Protein AF-X0YF90-F1 (afdb_monomer_lite)

pLDDT: mean 81.35, std 12.65, range [45.41, 96.81]

Organism: NCBI:txid412755

InterPro domains:
  IPR001162 UvrC, RNAse H endonuclease domain [PS50165] (198-243)
  IPR001943 UVR domain [PF02151] (145-179)
  IPR001943 UVR domain [PS50151] (145-180)
  IPR035901 GIY-YIG endonuclease superfamily [G3DSA:3.40.1440.10] (1-40)
  IPR036876 UVR domain superfamily [SSF46600] (132-184)
  IPR050066 UvrABC system protein C [PTHR30562] (1-192)
  IPR060385 UvrC/Cho excinuclease, middle domain [PF27096] (40-137)

Structure (mmCIF, N/CA/C/O backbone):
data_AF-X0YF90-F1
#
_entry.id   AF-X0YF90-F1
#
loop_
_atom_site.group_PDB
_atom_site.id
_atom_site.type_symbol
_atom_site.label_atom_id
_atom_site.label_alt_id
_atom_site.label_comp_id
_atom_site.label_asym_id
_atom_site.label_entity_id
_atom_site.label_seq_id
_atom_site.pdbx_PDB_ins_code
_atom_site.Cartn_x
_atom_site.Cartn_y
_atom_site.Cartn_z
_atom_site.occupancy
_atom_site.B_iso_or_equiv
_atom_site.auth_seq_id
_atom_site.auth_comp_id
_atom_site.auth_asym_id
_atom_site.auth_atom_id
_atom_site.pdbx_PDB_model_num
ATOM 1 N N . ILE A 1 1 ? 21.036 1.316 -45.434 1.00 58.81 1 ILE A N 1
ATOM 2 C CA . ILE A 1 1 ? 19.802 0.993 -44.678 1.00 58.81 1 ILE A CA 1
ATOM 3 C C . ILE A 1 1 ? 18.664 1.554 -45.503 1.00 58.81 1 ILE A C 1
ATOM 5 O O . ILE A 1 1 ? 18.624 2.765 -45.658 1.00 58.81 1 ILE A O 1
ATOM 9 N N . GLU A 1 2 ? 17.837 0.704 -46.105 1.00 76.06 2 GLU A N 1
ATOM 10 C CA . GLU A 1 2 ? 16.792 1.156 -47.042 1.00 76.06 2 GLU A CA 1
ATOM 11 C C . GLU A 1 2 ? 15.399 1.234 -46.401 1.00 76.06 2 GLU A C 1
ATOM 13 O O . GLU A 1 2 ? 14.537 1.915 -46.936 1.00 76.06 2 GLU A O 1
ATOM 18 N N . ASN A 1 3 ? 15.188 0.612 -45.231 1.00 80.31 3 ASN A N 1
ATOM 19 C CA . ASN A 1 3 ? 13.935 0.685 -44.472 1.00 80.31 3 ASN A CA 1
ATOM 20 C C . ASN A 1 3 ? 14.184 0.576 -42.958 1.00 80.31 3 ASN A C 1
ATOM 22 O O . ASN A 1 3 ? 15.057 -0.176 -42.521 1.00 80.31 3 ASN A O 1
ATOM 26 N N . VAL A 1 4 ? 13.408 1.327 -42.169 1.00 85.19 4 VAL A N 1
ATOM 27 C CA . VAL A 1 4 ? 13.408 1.307 -40.697 1.00 85.19 4 VAL A CA 1
ATOM 28 C C . VAL A 1 4 ? 11.975 1.092 -40.219 1.00 85.19 4 VAL A C 1
ATOM 30 O O . VAL A 1 4 ? 11.086 1.870 -40.555 1.00 85.19 4 VAL A O 1
ATOM 33 N N . GLU A 1 5 ? 11.759 0.053 -39.416 1.00 85.44 5 GLU A N 1
ATOM 34 C CA . GLU A 1 5 ? 10.477 -0.221 -38.763 1.00 85.44 5 GLU A CA 1
ATOM 35 C C . GLU A 1 5 ? 10.469 0.339 -37.335 1.00 85.44 5 GLU A C 1
ATOM 37 O O . GLU A 1 5 ? 11.482 0.310 -36.635 1.00 85.44 5 GLU A O 1
ATOM 42 N N . TYR A 1 6 ? 9.315 0.827 -36.880 1.00 87.56 6 TYR A N 1
ATOM 43 C CA . TYR A 1 6 ? 9.125 1.322 -35.518 1.00 87.56 6 TYR A CA 1
ATOM 44 C C . TYR A 1 6 ? 7.772 0.883 -34.957 1.00 87.56 6 TYR A C 1
ATOM 46 O O . TYR A 1 6 ? 6.817 0.644 -35.695 1.00 87.56 6 TYR A O 1
ATOM 54 N N . ILE A 1 7 ? 7.684 0.792 -33.628 1.00 89.94 7 ILE A N 1
ATOM 55 C CA . ILE A 1 7 ? 6.448 0.455 -32.917 1.00 89.94 7 ILE A CA 1
ATOM 56 C C . ILE A 1 7 ? 6.084 1.633 -32.007 1.00 89.94 7 ILE A C 1
ATOM 58 O O . ILE A 1 7 ? 6.873 1.963 -31.117 1.00 89.94 7 ILE A O 1
ATOM 62 N N . PRO A 1 8 ? 4.913 2.273 -32.188 1.00 89.19 8 PRO A N 1
ATOM 63 C CA . PRO A 1 8 ? 4.489 3.358 -31.315 1.00 89.19 8 PRO A CA 1
ATOM 64 C C . PRO A 1 8 ? 4.194 2.835 -29.903 1.00 89.19 8 PRO A C 1
ATOM 66 O O . PRO A 1 8 ? 3.593 1.774 -29.724 1.00 89.19 8 PRO A O 1
ATOM 69 N N . THR A 1 9 ? 4.598 3.601 -28.892 1.00 84.12 9 THR A N 1
ATOM 70 C CA . THR A 1 9 ? 4.322 3.326 -27.475 1.00 84.12 9 THR A CA 1
ATOM 71 C C . THR A 1 9 ? 3.761 4.571 -26.797 1.00 84.12 9 THR A C 1
ATOM 73 O O . THR A 1 9 ? 3.944 5.687 -27.277 1.00 84.12 9 THR A O 1
ATOM 76 N N . SER A 1 10 ? 3.037 4.388 -25.693 1.00 76.50 10 SER A N 1
ATOM 77 C CA . SER A 1 10 ? 2.362 5.487 -24.987 1.00 76.50 10 SER A CA 1
ATOM 78 C C . SER A 1 10 ? 3.290 6.327 -24.103 1.00 76.50 10 SER A C 1
ATOM 80 O O . SER A 1 10 ? 2.882 7.375 -23.610 1.00 76.50 10 SER A O 1
ATOM 82 N N . SER A 1 11 ? 4.519 5.860 -23.858 1.00 77.31 11 SER A N 1
ATOM 83 C CA . SER A 1 11 ? 5.521 6.534 -23.025 1.00 77.31 11 SER A CA 1
ATOM 84 C C . SER A 1 11 ? 6.915 5.945 -23.247 1.00 77.31 11 SER A C 1
ATOM 86 O O . SER A 1 11 ? 7.049 4.790 -23.653 1.00 77.31 11 SER A O 1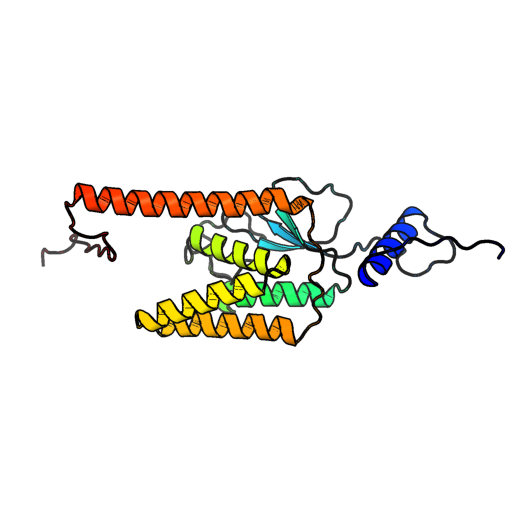
ATOM 88 N N . GLU A 1 12 ? 7.954 6.696 -22.880 1.00 77.56 12 GLU A N 1
ATOM 89 C CA . GLU A 1 12 ? 9.350 6.230 -22.881 1.00 77.56 12 GLU A CA 1
ATOM 90 C C . GLU A 1 12 ? 9.543 4.958 -22.036 1.00 77.56 12 GLU A C 1
ATOM 92 O O . GLU A 1 12 ? 10.228 4.018 -22.432 1.00 77.56 12 GLU A O 1
ATOM 97 N N . ILE A 1 13 ? 8.859 4.872 -20.892 1.00 74.56 13 ILE A N 1
ATOM 98 C CA . ILE A 1 13 ? 8.881 3.685 -20.031 1.00 74.56 13 ILE A CA 1
ATOM 99 C C . ILE A 1 13 ? 8.319 2.463 -20.764 1.00 74.56 13 ILE A C 1
ATOM 101 O O . ILE A 1 13 ? 8.858 1.360 -20.651 1.00 74.56 13 ILE A O 1
ATOM 105 N N . GLU A 1 14 ? 7.226 2.634 -21.509 1.00 76.00 14 GLU A N 1
ATOM 106 C CA . GLU A 1 14 ? 6.663 1.547 -22.302 1.00 76.00 14 GLU A CA 1
ATOM 107 C C . GLU A 1 14 ? 7.597 1.134 -23.442 1.00 76.00 14 GLU A C 1
ATOM 109 O O . GLU A 1 14 ? 7.738 -0.070 -23.675 1.00 76.00 14 GLU A O 1
ATOM 114 N N . ALA A 1 15 ? 8.287 2.091 -24.071 1.00 84.19 15 ALA A N 1
ATOM 115 C CA . ALA A 1 15 ? 9.336 1.817 -25.050 1.00 84.19 15 ALA A CA 1
ATOM 116 C C . ALA A 1 15 ? 10.459 0.960 -24.446 1.00 84.19 15 ALA A C 1
ATOM 118 O O . ALA A 1 15 ? 10.747 -0.109 -24.980 1.00 84.19 15 ALA A O 1
ATOM 119 N N . LEU A 1 16 ? 11.001 1.338 -23.281 1.00 83.00 16 LEU A N 1
ATOM 120 C CA . LEU A 1 16 ? 12.039 0.574 -22.569 1.00 83.00 16 LEU A CA 1
ATOM 121 C C . LEU A 1 16 ? 11.579 -0.853 -22.227 1.00 83.00 16 LEU A C 1
ATOM 123 O O . LEU A 1 16 ? 12.314 -1.832 -22.389 1.00 83.00 16 LEU A O 1
ATOM 127 N N . ILE A 1 17 ? 10.333 -1.001 -21.764 1.00 81.25 17 ILE A N 1
ATOM 128 C CA . ILE A 1 17 ? 9.766 -2.317 -21.445 1.00 81.25 17 ILE A CA 1
ATOM 129 C C . ILE A 1 17 ? 9.626 -3.179 -22.703 1.00 81.25 17 ILE A C 1
ATOM 131 O O . ILE A 1 17 ? 9.922 -4.381 -22.660 1.00 81.25 17 ILE A O 1
ATOM 135 N N . LEU A 1 18 ? 9.131 -2.592 -23.794 1.00 83.62 18 LEU A N 1
ATOM 136 C CA . LEU A 1 18 ? 8.951 -3.272 -25.071 1.00 83.62 18 LEU A CA 1
ATOM 137 C C . LEU A 1 18 ? 10.300 -3.697 -25.653 1.00 83.62 18 LEU A C 1
ATOM 139 O O . LEU A 1 18 ? 10.456 -4.862 -26.019 1.00 83.62 18 LEU A O 1
ATOM 143 N N . GLU A 1 19 ? 11.278 -2.798 -25.649 1.00 85.31 19 GLU A N 1
ATOM 144 C CA . GLU A 1 19 ? 12.643 -3.041 -26.105 1.00 85.31 19 GLU A CA 1
ATOM 145 C C . GLU A 1 19 ? 13.280 -4.206 -25.339 1.00 85.31 19 GLU A C 1
ATOM 147 O O . GLU A 1 19 ? 13.699 -5.194 -25.943 1.00 85.31 19 GLU A O 1
ATOM 152 N N . SER A 1 20 ? 13.265 -4.170 -24.001 1.00 83.69 20 SER A N 1
ATOM 153 C CA . SER A 1 20 ? 13.800 -5.261 -23.173 1.00 83.69 20 SER A CA 1
ATOM 154 C C . SER A 1 20 ? 13.144 -6.608 -23.495 1.00 83.69 20 SER A C 1
ATOM 156 O O . SER A 1 20 ? 13.803 -7.650 -23.504 1.00 83.69 20 SER A O 1
ATOM 158 N N . LYS A 1 21 ? 11.836 -6.611 -23.788 1.00 82.69 21 LYS A N 1
ATOM 159 C CA . LYS A 1 21 ? 11.111 -7.821 -24.193 1.00 82.69 21 LYS A CA 1
ATOM 160 C C . LYS A 1 21 ? 11.557 -8.311 -25.574 1.00 82.69 21 LYS A C 1
ATOM 162 O O . LYS A 1 21 ? 11.725 -9.516 -25.746 1.00 82.69 21 LYS A O 1
ATOM 167 N N . MET A 1 22 ? 11.753 -7.410 -26.536 1.00 85.81 22 MET A N 1
ATOM 168 C CA . MET A 1 22 ? 12.229 -7.752 -27.878 1.00 85.81 22 MET A CA 1
ATOM 169 C C . MET A 1 22 ? 13.661 -8.287 -27.859 1.00 85.81 22 MET A C 1
ATOM 171 O O . MET A 1 22 ? 13.916 -9.327 -28.461 1.00 85.81 22 MET A O 1
ATOM 175 N N . ILE A 1 23 ? 14.564 -7.658 -27.098 1.00 84.69 23 ILE A N 1
ATOM 176 C CA . ILE A 1 23 ? 15.942 -8.134 -26.907 1.00 84.69 23 ILE A CA 1
ATOM 177 C C . ILE A 1 23 ? 15.944 -9.562 -26.358 1.00 84.69 23 ILE A C 1
ATOM 179 O O . ILE A 1 23 ? 16.678 -10.405 -26.860 1.00 84.69 23 ILE A O 1
ATOM 183 N N . LYS A 1 24 ? 15.096 -9.869 -25.371 1.00 80.69 24 LYS A N 1
ATOM 184 C CA . LYS A 1 24 ? 15.014 -11.218 -24.786 1.00 80.69 24 LYS A CA 1
ATOM 185 C C . LYS A 1 24 ? 14.449 -12.253 -25.751 1.00 80.69 24 LYS A C 1
ATOM 187 O O . LYS A 1 24 ? 14.967 -13.361 -25.825 1.00 80.69 24 LYS A O 1
ATOM 192 N N . ASN A 1 25 ? 13.405 -11.894 -26.493 1.00 82.94 25 ASN A N 1
ATOM 193 C CA . ASN A 1 25 ? 12.779 -12.802 -27.451 1.00 82.94 25 ASN A CA 1
ATOM 194 C C . ASN A 1 25 ? 13.687 -13.102 -28.652 1.00 82.94 25 ASN A C 1
ATOM 196 O O . ASN A 1 25 ? 13.713 -14.237 -29.114 1.00 82.94 25 ASN A O 1
ATOM 200 N N . ASN A 1 26 ? 14.420 -12.099 -29.141 1.00 85.38 26 ASN A N 1
ATOM 201 C CA . ASN A 1 26 ? 15.199 -12.202 -30.376 1.00 85.38 26 ASN A CA 1
ATOM 202 C C . ASN A 1 26 ? 16.692 -12.468 -30.131 1.00 85.38 26 ASN A C 1
ATOM 204 O O . ASN A 1 26 ? 17.397 -12.858 -31.053 1.00 85.38 26 ASN A O 1
ATOM 208 N N . SER A 1 27 ? 17.184 -12.235 -28.908 1.00 82.88 27 SER A N 1
ATOM 209 C CA . SER A 1 27 ? 18.582 -12.415 -28.490 1.00 82.88 27 SER A CA 1
ATOM 210 C C . SER A 1 27 ? 19.622 -11.927 -29.519 1.00 82.88 27 SER A C 1
ATOM 212 O O . SER A 1 27 ? 20.516 -12.683 -29.901 1.00 82.88 27 SER A O 1
ATOM 214 N N . PRO A 1 28 ? 19.535 -10.657 -29.970 1.00 84.69 28 PRO A N 1
ATOM 215 C CA . PRO A 1 28 ? 20.390 -10.134 -31.031 1.00 84.69 28 PRO A CA 1
ATOM 216 C C . PRO A 1 28 ? 21.878 -10.240 -30.674 1.00 84.69 28 PRO A C 1
ATOM 218 O O . PRO A 1 28 ? 22.295 -9.891 -29.564 1.00 84.69 28 PRO A O 1
ATOM 221 N N . TYR A 1 29 ? 22.688 -10.705 -31.630 1.00 83.38 29 TYR A N 1
ATOM 222 C CA . TYR A 1 29 ? 24.096 -11.066 -31.422 1.00 83.38 29 TYR A CA 1
ATOM 223 C C . TYR A 1 29 ? 24.907 -9.945 -30.748 1.00 83.38 29 TYR A C 1
ATOM 225 O O . TYR A 1 29 ? 25.541 -10.183 -29.721 1.00 83.38 29 TYR A O 1
ATOM 233 N N . TYR A 1 30 ? 24.775 -8.704 -31.223 1.00 85.62 30 TYR A N 1
ATOM 234 C CA . TYR A 1 30 ? 25.567 -7.559 -30.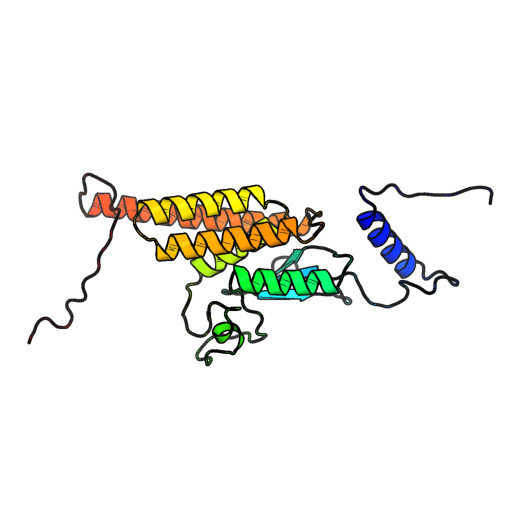751 1.00 85.62 30 TYR A CA 1
ATOM 235 C C . TYR A 1 30 ? 25.068 -6.883 -29.467 1.00 85.62 30 TYR A C 1
ATOM 237 O O . TYR A 1 30 ? 25.773 -6.052 -28.901 1.00 85.62 30 TYR A O 1
ATOM 245 N N . ASN A 1 31 ? 23.876 -7.216 -28.969 1.00 81.62 31 ASN A N 1
ATOM 246 C CA . ASN A 1 31 ? 23.326 -6.510 -27.813 1.00 81.62 31 ASN A CA 1
ATOM 247 C C . ASN A 1 31 ? 24.009 -6.980 -26.523 1.00 81.62 31 ASN A C 1
ATOM 249 O O . ASN A 1 31 ? 23.968 -8.161 -26.218 1.00 81.62 31 ASN A O 1
ATOM 253 N N . THR A 1 32 ? 24.648 -6.117 -25.743 1.00 77.19 32 THR A N 1
ATOM 254 C CA . THR A 1 32 ? 25.308 -6.538 -24.485 1.00 77.19 32 THR A CA 1
ATOM 255 C C . THR A 1 32 ? 24.430 -6.297 -23.258 1.00 77.19 32 THR A C 1
ATOM 257 O O . THR A 1 32 ? 24.515 -7.027 -22.272 1.00 77.19 32 THR A O 1
ATOM 260 N N . GLN A 1 33 ? 23.538 -5.309 -23.331 1.00 74.38 33 GLN A N 1
ATOM 261 C CA . GLN A 1 33 ? 22.592 -4.958 -22.272 1.00 74.38 33 GLN A CA 1
ATOM 262 C C . GLN A 1 33 ? 21.307 -5.791 -22.363 1.00 74.38 33 GLN A C 1
ATOM 264 O O . GLN A 1 33 ? 21.018 -6.390 -23.394 1.00 74.38 33 GLN A O 1
ATOM 269 N N . SER A 1 34 ? 20.521 -5.867 -21.285 1.00 66.00 34 SER A N 1
ATOM 270 C CA . SER A 1 34 ? 19.185 -6.505 -21.270 1.00 66.00 34 SER A CA 1
ATOM 271 C C . SER A 1 34 ? 19.105 -7.970 -21.753 1.00 66.00 34 SER A C 1
ATOM 273 O O . SER A 1 34 ? 18.004 -8.503 -21.885 1.00 66.00 34 SER A O 1
ATOM 275 N N . LYS A 1 35 ? 20.254 -8.630 -21.962 1.00 64.06 35 LYS A N 1
ATOM 276 C CA . LYS A 1 35 ? 20.393 -10.070 -22.225 1.00 64.06 35 LYS A CA 1
ATOM 277 C C . LYS A 1 35 ? 20.311 -10.920 -20.957 1.00 64.06 35 LYS A C 1
ATOM 279 O O . LYS A 1 35 ? 20.197 -12.135 -21.057 1.00 64.06 35 LYS A O 1
ATOM 284 N N . ASP A 1 36 ? 20.393 -10.307 -19.773 1.00 63.88 36 ASP A N 1
ATOM 285 C CA . ASP A 1 36 ? 20.239 -11.038 -18.518 1.00 63.88 36 ASP A CA 1
ATOM 286 C C . ASP A 1 36 ? 18.781 -11.480 -18.283 1.00 63.88 36 ASP A C 1
ATOM 288 O O . ASP A 1 36 ? 17.814 -10.872 -18.754 1.00 63.88 36 ASP A O 1
ATOM 292 N N . ASP A 1 37 ? 18.602 -12.537 -17.491 1.00 58.38 37 ASP A N 1
ATOM 293 C CA . ASP A 1 37 ? 17.274 -13.059 -17.144 1.00 58.38 37 ASP A CA 1
ATOM 294 C C . ASP A 1 37 ? 16.494 -12.143 -16.179 1.00 58.38 37 ASP A C 1
ATOM 296 O O . ASP A 1 37 ? 15.409 -12.497 -15.693 1.00 58.38 37 ASP A O 1
ATOM 300 N N . LYS A 1 38 ? 17.006 -10.947 -15.843 1.00 66.88 38 LYS A N 1
ATOM 301 C CA . LYS A 1 38 ? 16.339 -10.076 -14.873 1.00 66.88 38 LYS A CA 1
ATOM 302 C C . LYS A 1 38 ? 15.147 -9.415 -15.546 1.00 66.88 38 LYS A C 1
ATOM 304 O O . LYS A 1 38 ? 15.260 -8.519 -16.376 1.00 66.88 38 LYS A O 1
ATOM 309 N N . SER A 1 39 ? 13.953 -9.861 -15.182 1.00 73.88 39 SER A N 1
ATOM 310 C CA . SER A 1 39 ? 12.714 -9.172 -15.530 1.00 73.88 39 SER A CA 1
ATOM 311 C C . SER A 1 39 ? 12.526 -7.907 -14.694 1.00 73.88 39 SER A C 1
ATOM 313 O O . SER A 1 39 ? 12.959 -7.837 -13.535 1.00 73.88 39 SER A O 1
ATOM 315 N N . TYR A 1 40 ? 11.829 -6.926 -15.272 1.00 80.56 40 TYR A N 1
ATOM 316 C CA . TYR A 1 40 ? 11.385 -5.757 -14.525 1.00 80.56 40 TYR A CA 1
ATOM 317 C C . TYR A 1 40 ? 10.571 -6.182 -13.294 1.00 80.56 40 TYR A C 1
ATOM 319 O O . TYR A 1 40 ? 9.724 -7.084 -13.391 1.00 80.56 40 TYR A O 1
ATOM 327 N N . PRO A 1 41 ? 10.838 -5.584 -12.123 1.00 85.25 41 PRO A N 1
ATOM 328 C CA . PRO A 1 41 ? 10.135 -5.912 -10.899 1.00 85.25 41 PRO A CA 1
ATOM 329 C C . PRO A 1 41 ? 8.679 -5.456 -10.897 1.00 85.25 41 PRO A C 1
ATOM 331 O O . PRO A 1 41 ? 8.267 -4.542 -11.602 1.00 85.25 41 PRO A O 1
ATOM 334 N N . TYR A 1 42 ? 7.914 -6.101 -10.032 1.00 86.38 42 TYR A N 1
ATOM 335 C CA . TYR A 1 42 ? 6.532 -5.812 -9.706 1.00 86.38 42 TYR A CA 1
ATOM 336 C C . TYR A 1 42 ? 6.396 -5.717 -8.189 1.00 86.38 42 TYR A C 1
ATOM 338 O O . TYR A 1 42 ? 7.128 -6.366 -7.432 1.00 86.38 42 TYR A O 1
ATOM 346 N N . ILE A 1 43 ? 5.387 -4.980 -7.747 1.00 89.38 43 ILE A N 1
ATOM 347 C CA . ILE A 1 43 ? 4.889 -5.043 -6.378 1.00 89.38 43 ILE A CA 1
ATOM 348 C C . ILE A 1 43 ? 3.764 -6.077 -6.356 1.00 89.38 43 ILE A C 1
ATOM 350 O O . ILE A 1 43 ? 2.758 -5.934 -7.049 1.00 89.38 43 ILE A O 1
ATOM 354 N N . LYS A 1 44 ? 3.941 -7.142 -5.573 1.00 89.94 44 LYS A N 1
ATOM 355 C CA . LYS A 1 44 ? 2.954 -8.211 -5.396 1.00 89.94 44 LYS A CA 1
ATOM 356 C C . LYS A 1 44 ? 2.212 -8.033 -4.075 1.00 89.94 44 LYS A C 1
ATOM 358 O O . LYS A 1 44 ? 2.860 -7.965 -3.031 1.00 89.94 44 LYS A O 1
ATOM 363 N N . ILE A 1 45 ? 0.880 -8.075 -4.110 1.00 90.94 45 ILE A N 1
ATOM 364 C CA . ILE A 1 45 ? 0.027 -8.129 -2.913 1.00 90.94 45 ILE A CA 1
ATOM 365 C C . ILE A 1 45 ? -0.657 -9.494 -2.814 1.00 90.94 45 ILE A C 1
ATOM 367 O O . ILE A 1 45 ? -1.361 -9.898 -3.734 1.00 90.94 45 ILE A O 1
ATOM 371 N N . THR A 1 46 ? -0.456 -10.236 -1.720 1.00 88.75 46 THR A N 1
ATOM 372 C CA . THR A 1 46 ? -1.000 -11.604 -1.561 1.00 88.75 46 THR A CA 1
ATOM 373 C C . THR A 1 46 ? -2.433 -11.598 -1.012 1.00 88.75 46 THR A C 1
ATOM 375 O O . THR A 1 46 ? -2.619 -11.496 0.197 1.00 88.75 46 THR A O 1
ATOM 378 N N . LEU A 1 47 ? -3.450 -11.745 -1.861 1.00 85.00 47 LEU A N 1
ATOM 379 C CA . LEU A 1 47 ? -4.861 -11.705 -1.441 1.00 85.00 47 LEU A CA 1
ATOM 380 C C . LEU A 1 47 ? -5.392 -13.031 -0.879 1.00 85.00 47 LEU A C 1
ATOM 382 O O . LEU A 1 47 ? -6.412 -13.046 -0.200 1.00 85.00 47 LEU A O 1
ATOM 386 N N . GLU A 1 48 ? -4.681 -14.132 -1.112 1.00 82.00 48 GLU A N 1
ATOM 387 C CA . GLU A 1 48 ? -5.024 -15.485 -0.642 1.00 82.00 48 GLU A CA 1
ATOM 388 C C . GLU A 1 48 ? -5.026 -15.666 0.891 1.00 82.00 48 GLU A C 1
ATOM 390 O O . GLU A 1 48 ? -5.318 -16.756 1.375 1.00 82.00 48 GLU A O 1
ATOM 395 N N . ARG A 1 49 ? -4.657 -14.636 1.664 1.00 82.25 49 ARG A N 1
ATOM 396 C CA . ARG A 1 49 ? -4.532 -14.691 3.129 1.00 82.25 49 ARG A CA 1
ATOM 397 C C . ARG A 1 49 ? -5.369 -13.608 3.793 1.00 82.25 49 ARG A C 1
ATOM 399 O O . ARG A 1 49 ? -5.623 -12.561 3.204 1.00 82.25 49 ARG A O 1
ATOM 406 N N . ASP A 1 50 ? -5.709 -13.830 5.059 1.00 85.06 50 ASP A N 1
ATOM 407 C CA . ASP A 1 50 ? -6.440 -12.855 5.881 1.00 85.06 50 ASP A CA 1
ATOM 408 C C . ASP A 1 50 ? -5.673 -11.559 6.102 1.00 85.06 50 ASP A C 1
ATOM 410 O O . ASP A 1 50 ? -6.266 -10.484 6.131 1.00 85.06 50 ASP A O 1
ATOM 414 N N . PHE A 1 51 ? -4.348 -11.670 6.179 1.00 90.75 51 PHE A N 1
ATOM 415 C CA . PHE A 1 51 ? -3.431 -10.549 6.318 1.00 90.75 51 PHE A CA 1
ATOM 416 C C . PHE A 1 51 ? -2.469 -10.535 5.123 1.00 90.75 51 PHE A C 1
ATOM 418 O O . PHE A 1 51 ? -1.414 -11.185 5.182 1.00 90.75 51 PHE A O 1
ATOM 425 N N . PRO A 1 52 ? -2.843 -9.857 4.019 1.00 91.50 52 PRO A N 1
ATOM 426 C CA . PRO A 1 52 ? -2.019 -9.748 2.824 1.00 91.50 52 PRO A CA 1
ATOM 427 C C . PRO A 1 52 ? -0.629 -9.163 3.072 1.00 91.50 52 PRO A C 1
ATOM 429 O O . PRO A 1 52 ? -0.402 -8.380 3.988 1.00 91.50 52 PRO A O 1
ATOM 432 N N . GLN A 1 53 ? 0.316 -9.534 2.218 1.00 91.44 53 GLN A N 1
ATOM 433 C CA . GLN A 1 53 ? 1.694 -9.059 2.253 1.00 91.44 53 GLN A CA 1
ATOM 434 C C . GLN A 1 53 ? 1.971 -8.186 1.045 1.00 91.44 53 GLN A C 1
ATOM 436 O O . GLN A 1 53 ? 1.459 -8.486 -0.031 1.00 91.44 53 GLN A O 1
ATOM 441 N N . ILE A 1 54 ? 2.853 -7.202 1.200 1.00 91.50 54 ILE A N 1
ATOM 442 C CA . ILE A 1 54 ? 3.444 -6.465 0.082 1.00 91.50 54 ILE A CA 1
ATOM 443 C C . ILE A 1 54 ? 4.867 -6.973 -0.162 1.00 91.50 54 ILE A C 1
ATOM 445 O O . ILE A 1 54 ? 5.704 -6.985 0.742 1.00 91.50 54 ILE A O 1
ATOM 449 N N . LEU A 1 55 ? 5.128 -7.460 -1.372 1.00 90.25 55 LEU A N 1
ATOM 450 C CA . LEU A 1 55 ? 6.364 -8.156 -1.713 1.00 90.25 55 LEU A CA 1
ATOM 451 C C . LEU A 1 55 ? 6.968 -7.597 -2.996 1.00 90.25 55 LEU A C 1
ATOM 453 O O . LEU A 1 55 ? 6.269 -7.361 -3.978 1.00 90.25 55 LEU A O 1
ATOM 457 N N . PHE A 1 56 ? 8.292 -7.480 -3.004 1.00 89.94 56 PHE A N 1
ATOM 458 C CA . PHE A 1 56 ? 9.050 -7.295 -4.233 1.00 89.94 56 PHE A CA 1
ATOM 459 C C . PHE A 1 56 ? 9.011 -8.601 -5.030 1.00 89.94 56 PHE A C 1
ATOM 461 O O . PHE A 1 56 ? 9.352 -9.663 -4.502 1.00 89.94 56 PHE A O 1
ATOM 468 N N . TYR A 1 57 ? 8.589 -8.540 -6.288 1.00 86.69 57 TYR A N 1
ATOM 469 C CA . TYR A 1 57 ? 8.435 -9.709 -7.144 1.00 86.69 57 TYR A CA 1
ATOM 470 C C . TYR A 1 57 ? 9.134 -9.492 -8.482 1.00 86.69 57 TYR A C 1
ATOM 472 O O . TYR A 1 57 ? 8.901 -8.495 -9.149 1.00 86.69 57 TYR A O 1
ATOM 480 N N . ARG A 1 58 ? 9.952 -10.453 -8.915 1.00 81.81 58 ARG A N 1
ATOM 481 C CA . ARG A 1 58 ? 10.432 -10.538 -10.299 1.00 81.81 58 ARG A CA 1
ATOM 482 C C . ARG A 1 58 ? 9.814 -11.759 -10.949 1.00 81.81 58 ARG A C 1
ATOM 484 O O . ARG A 1 58 ? 9.708 -12.819 -10.330 1.00 81.81 58 ARG A O 1
ATOM 491 N N . LYS A 1 59 ? 9.370 -11.603 -12.190 1.00 68.94 59 LYS A N 1
ATOM 492 C CA . LYS A 1 59 ? 8.772 -12.692 -12.953 1.00 68.94 59 LYS A CA 1
ATOM 493 C C . LYS A 1 59 ? 9.892 -13.632 -13.400 1.00 68.94 59 LYS A C 1
ATOM 495 O O . LYS A 1 59 ? 10.682 -13.266 -14.260 1.00 68.94 59 LYS A O 1
ATOM 500 N N . ILE A 1 60 ? 9.949 -14.822 -12.812 1.00 51.88 60 ILE A N 1
ATOM 501 C CA . ILE A 1 60 ? 10.820 -15.921 -13.245 1.00 51.88 60 ILE A CA 1
ATOM 502 C C . ILE A 1 60 ? 9.879 -17.076 -13.595 1.00 51.88 60 ILE A C 1
ATOM 504 O O . ILE A 1 60 ? 9.262 -17.653 -12.700 1.00 51.88 60 ILE A O 1
ATOM 508 N N . ASN A 1 61 ? 9.668 -17.320 -14.891 1.00 45.41 61 ASN A N 1
ATOM 509 C CA . ASN A 1 61 ? 9.065 -18.534 -15.468 1.00 45.41 61 ASN A CA 1
ATOM 510 C C . ASN A 1 61 ? 7.807 -19.109 -14.782 1.00 45.41 61 ASN A C 1
ATOM 512 O O . ASN A 1 61 ? 7.604 -20.319 -14.736 1.00 45.41 61 ASN A O 1
ATOM 516 N N . ARG A 1 62 ? 6.919 -18.259 -14.251 1.00 50.34 62 ARG A N 1
ATOM 517 C CA . ARG A 1 62 ? 5.628 -18.681 -13.685 1.00 50.34 62 ARG A CA 1
ATOM 518 C C . ARG A 1 62 ? 4.503 -17.823 -14.246 1.00 50.34 62 ARG A C 1
ATOM 520 O O . ARG A 1 62 ? 4.558 -16.591 -14.173 1.00 50.34 62 ARG A O 1
ATOM 527 N N . LYS A 1 63 ? 3.465 -18.474 -14.789 1.00 52.66 63 LYS A N 1
ATOM 528 C CA . LYS A 1 63 ? 2.173 -17.821 -15.043 1.00 52.66 63 LYS A CA 1
ATOM 529 C C . LYS A 1 63 ? 1.702 -17.206 -13.722 1.00 52.66 63 LYS A C 1
ATOM 531 O O . LYS A 1 63 ? 1.802 -17.837 -12.666 1.00 52.66 63 LYS A O 1
ATOM 536 N N . ILE A 1 64 ? 1.243 -15.957 -13.776 1.00 54.81 64 ILE A N 1
ATOM 537 C CA . ILE A 1 64 ? 0.541 -15.337 -12.651 1.00 54.81 64 ILE A CA 1
ATOM 538 C C . ILE A 1 64 ? -0.624 -16.273 -12.333 1.00 54.81 64 ILE A C 1
ATOM 540 O O . ILE A 1 64 ? -1.451 -16.519 -13.205 1.00 54.81 64 ILE A O 1
ATOM 544 N N . LYS A 1 65 ? -0.642 -16.863 -11.132 1.00 54.34 65 LYS A N 1
ATOM 545 C CA . LYS A 1 65 ? -1.801 -17.640 -10.692 1.00 54.34 65 LYS A CA 1
ATOM 546 C C . LYS A 1 65 ? -2.927 -16.639 -10.477 1.00 54.34 65 LYS A C 1
ATOM 548 O O . LYS A 1 65 ? -2.883 -15.865 -9.519 1.00 54.34 65 LYS A O 1
ATOM 553 N N . GLU A 1 66 ? -3.860 -16.617 -11.417 1.00 54.44 66 GLU A N 1
ATOM 554 C CA . GLU A 1 66 ? -5.025 -15.742 -11.389 1.00 54.44 66 GLU A CA 1
ATOM 555 C C . GLU A 1 66 ? -5.791 -15.934 -10.070 1.00 54.44 66 GLU A C 1
ATOM 557 O O . GLU A 1 66 ? -5.806 -17.018 -9.480 1.00 54.44 66 GLU A O 1
ATOM 562 N N . GLY A 1 67 ? -6.334 -14.838 -9.538 1.00 64.00 67 GLY A N 1
ATOM 563 C CA . GLY A 1 67 ? -7.186 -14.847 -8.346 1.00 64.00 67 GLY A CA 1
ATOM 564 C C . GLY A 1 67 ? -6.488 -14.799 -6.978 1.00 64.00 67 GLY A C 1
ATOM 565 O O . GLY A 1 67 ? -7.150 -14.513 -5.985 1.00 64.00 67 GLY A O 1
ATOM 566 N N . LYS A 1 68 ? -5.173 -15.049 -6.876 1.00 77.12 68 LYS A N 1
ATOM 567 C CA . LYS A 1 68 ? -4.488 -15.183 -5.565 1.00 77.12 68 LYS A CA 1
ATOM 568 C C . LYS A 1 68 ? -3.677 -13.968 -5.114 1.00 77.12 68 LYS A C 1
ATOM 570 O O . LYS A 1 68 ? -3.382 -13.816 -3.925 1.00 77.12 68 LYS A O 1
ATOM 575 N N . ALA A 1 69 ? -3.275 -13.116 -6.050 1.00 85.56 69 ALA A N 1
ATOM 576 C CA . ALA A 1 69 ? -2.451 -11.952 -5.766 1.00 85.56 69 ALA A CA 1
ATOM 577 C C . ALA A 1 69 ? -2.647 -10.852 -6.811 1.00 85.56 69 ALA A C 1
ATOM 579 O O . ALA A 1 69 ? -2.894 -11.146 -7.978 1.00 85.56 69 ALA A O 1
ATOM 580 N N . LEU A 1 70 ? -2.472 -9.605 -6.379 1.00 86.44 70 LEU A N 1
ATOM 581 C CA . LEU A 1 70 ? -2.384 -8.440 -7.257 1.00 86.44 70 LEU A CA 1
ATOM 582 C C . LEU A 1 70 ? -0.929 -8.189 -7.629 1.00 86.44 70 LEU A C 1
ATOM 584 O O . LEU A 1 70 ? -0.029 -8.412 -6.813 1.00 86.44 70 LEU A O 1
ATOM 588 N N . TYR A 1 71 ? -0.713 -7.695 -8.843 1.00 86.06 71 TYR A N 1
ATOM 589 C CA . TYR A 1 71 ? 0.612 -7.360 -9.354 1.00 86.06 71 TYR A CA 1
ATOM 590 C C . TYR A 1 71 ? 0.593 -5.957 -9.960 1.00 86.06 71 TYR A C 1
ATOM 592 O O . TYR A 1 71 ? -0.088 -5.716 -10.957 1.00 86.06 71 TYR A O 1
ATOM 600 N N . PHE A 1 72 ? 1.357 -5.043 -9.372 1.00 84.81 72 PHE A N 1
ATOM 601 C CA . PHE A 1 72 ? 1.526 -3.665 -9.838 1.00 84.81 72 PHE A CA 1
ATOM 602 C C . PHE A 1 72 ? 2.901 -3.509 -10.487 1.00 84.81 72 PHE A C 1
ATOM 604 O O . PHE A 1 72 ? 3.870 -4.095 -9.999 1.00 84.81 72 PHE A O 1
ATOM 611 N N . GLY A 1 73 ? 2.976 -2.771 -11.593 1.00 79.50 73 GLY A N 1
ATOM 612 C CA . GLY A 1 73 ? 4.162 -2.664 -12.448 1.00 79.50 73 GLY A CA 1
ATOM 613 C C . GLY A 1 73 ? 3.914 -3.202 -13.866 1.00 79.50 73 GLY A C 1
ATOM 614 O O . GLY A 1 73 ? 2.756 -3.381 -14.261 1.00 79.50 73 GLY A O 1
ATOM 615 N N . PRO A 1 74 ? 4.970 -3.511 -14.639 1.00 81.06 74 PRO A N 1
ATOM 616 C CA . PRO A 1 74 ? 6.385 -3.550 -14.243 1.00 81.06 74 PRO A CA 1
ATOM 617 C C . PRO A 1 74 ? 6.977 -2.167 -13.937 1.00 81.06 74 PRO A C 1
ATOM 619 O O . PRO A 1 74 ? 6.559 -1.181 -14.528 1.00 81.06 74 PRO A O 1
ATOM 622 N N . PHE A 1 75 ? 7.962 -2.115 -13.041 1.00 80.94 75 PHE A N 1
ATOM 623 C CA . PHE A 1 75 ? 8.715 -0.905 -12.697 1.00 80.94 75 PHE A CA 1
ATOM 624 C C . PHE A 1 75 ? 10.113 -0.945 -13.313 1.00 80.94 75 PHE A C 1
ATOM 626 O O . PHE A 1 75 ? 10.772 -1.982 -13.253 1.00 80.94 75 PHE A O 1
ATOM 633 N N . VAL A 1 76 ? 10.578 0.174 -13.872 1.00 76.81 76 VAL A N 1
ATOM 634 C CA . VAL A 1 76 ? 11.899 0.263 -14.520 1.00 76.81 76 VAL A CA 1
ATOM 635 C C . VAL A 1 76 ? 13.046 0.261 -13.509 1.00 76.81 76 VAL A C 1
ATOM 637 O O . VAL A 1 76 ? 14.009 -0.487 -13.680 1.00 76.81 76 VAL A O 1
ATOM 640 N N . ASP A 1 77 ? 12.906 0.994 -12.400 1.00 80.75 77 ASP A N 1
ATOM 641 C CA . ASP A 1 77 ? 13.920 1.053 -11.348 1.00 80.75 77 ASP A CA 1
ATOM 642 C C . ASP A 1 77 ? 13.621 0.073 -10.201 1.00 80.75 77 ASP A C 1
ATOM 644 O O . ASP A 1 77 ? 12.649 0.173 -9.444 1.00 80.75 77 ASP A O 1
ATOM 648 N N . THR A 1 78 ? 14.530 -0.884 -10.038 1.00 83.94 78 THR A N 1
ATOM 649 C CA . THR A 1 78 ? 14.508 -1.862 -8.954 1.00 83.94 78 THR A CA 1
ATOM 650 C C . THR A 1 78 ? 14.707 -1.245 -7.569 1.00 83.94 78 THR A C 1
ATOM 652 O O . THR A 1 78 ? 14.074 -1.703 -6.612 1.00 83.94 78 THR A O 1
ATOM 655 N N . ASN A 1 79 ? 15.592 -0.262 -7.435 1.00 83.06 79 ASN A N 1
ATOM 656 C CA . ASN A 1 79 ? 15.911 0.355 -6.155 1.00 83.06 79 ASN A CA 1
ATOM 657 C C . ASN A 1 79 ? 14.759 1.245 -5.700 1.00 83.06 79 ASN A C 1
ATOM 659 O O . ASN A 1 79 ? 14.257 1.025 -4.593 1.00 83.06 79 ASN A O 1
ATOM 663 N N . ALA A 1 80 ? 14.243 2.118 -6.574 1.00 82.38 80 ALA A N 1
ATOM 664 C CA . ALA A 1 80 ? 13.018 2.868 -6.300 1.00 82.38 80 ALA A CA 1
ATOM 665 C C . ALA A 1 80 ? 11.861 1.938 -5.907 1.00 82.38 80 ALA A C 1
ATOM 667 O O . ALA A 1 80 ? 11.225 2.156 -4.879 1.00 82.38 80 ALA A O 1
ATOM 668 N N . THR A 1 81 ? 11.653 0.820 -6.617 1.00 86.25 81 THR A N 1
ATOM 669 C CA . THR A 1 81 ? 10.597 -0.149 -6.256 1.00 86.25 81 THR A CA 1
ATOM 670 C C . THR A 1 81 ? 10.740 -0.661 -4.817 1.00 86.25 81 THR A C 1
ATOM 672 O O . THR A 1 81 ? 9.754 -0.779 -4.086 1.00 86.25 81 THR A O 1
ATOM 675 N N . ARG A 1 82 ? 11.963 -0.983 -4.370 1.00 89.06 82 ARG A N 1
ATOM 676 C CA . ARG A 1 82 ? 12.199 -1.440 -2.989 1.00 89.06 82 ARG A CA 1
ATOM 677 C C . ARG A 1 82 ? 11.961 -0.337 -1.965 1.00 89.06 82 ARG A C 1
ATOM 679 O O . ARG A 1 82 ? 11.405 -0.624 -0.904 1.00 89.06 82 ARG A O 1
ATOM 686 N N . VAL A 1 83 ? 12.361 0.891 -2.286 1.00 87.44 83 VAL A N 1
ATOM 687 C CA . VAL A 1 83 ? 12.117 2.074 -1.454 1.00 87.44 83 VAL A CA 1
ATOM 688 C C . VAL A 1 83 ? 10.614 2.302 -1.297 1.00 87.44 83 VAL A C 1
ATOM 690 O O . VAL A 1 83 ? 10.134 2.352 -0.167 1.00 87.44 83 VAL A O 1
ATOM 693 N N . VAL A 1 84 ? 9.850 2.286 -2.392 1.00 87.69 84 VAL A N 1
ATOM 694 C CA . VAL A 1 84 ? 8.383 2.407 -2.376 1.00 87.69 84 VAL A CA 1
ATOM 695 C C . VAL A 1 84 ? 7.744 1.323 -1.510 1.00 87.69 84 VAL A C 1
ATOM 697 O O . VAL A 1 84 ? 6.921 1.627 -0.651 1.00 87.69 84 VAL A O 1
ATOM 700 N N . ILE A 1 85 ? 8.152 0.057 -1.647 1.00 91.31 85 ILE A N 1
ATOM 701 C CA . ILE A 1 85 ? 7.640 -1.024 -0.786 1.00 91.31 85 ILE A CA 1
ATOM 702 C C . ILE A 1 85 ? 7.920 -0.736 0.695 1.00 91.31 85 ILE A C 1
ATOM 704 O O . ILE A 1 85 ? 7.047 -0.955 1.537 1.00 91.31 85 ILE A O 1
ATOM 708 N N . LYS A 1 86 ? 9.127 -0.269 1.035 1.00 89.81 86 LYS A N 1
ATOM 709 C CA . LYS A 1 86 ? 9.492 0.065 2.418 1.00 89.81 86 LYS A CA 1
ATOM 710 C C . LYS A 1 86 ? 8.620 1.203 2.955 1.00 89.81 86 LYS A C 1
ATOM 712 O O . LYS A 1 86 ? 8.081 1.067 4.051 1.00 89.81 86 LYS A O 1
ATOM 717 N N . LEU A 1 87 ? 8.423 2.252 2.164 1.00 89.38 87 LEU A N 1
ATOM 718 C CA . LEU A 1 87 ? 7.602 3.410 2.511 1.00 89.38 87 LEU A CA 1
ATOM 719 C C . LEU A 1 87 ? 6.128 3.032 2.699 1.00 89.38 87 LEU A C 1
ATOM 721 O O . LEU A 1 87 ? 5.525 3.360 3.719 1.00 89.38 87 LEU A O 1
ATOM 725 N N . LEU A 1 88 ? 5.563 2.231 1.792 1.00 92.31 88 LEU A N 1
ATOM 726 C CA . LEU A 1 88 ? 4.203 1.705 1.935 1.00 92.31 88 LEU A CA 1
ATOM 727 C C . LEU A 1 88 ? 4.055 0.876 3.217 1.00 92.31 88 LEU A C 1
ATOM 729 O O . LEU A 1 88 ? 3.064 1.000 3.936 1.00 92.31 88 LEU A O 1
ATOM 733 N N . ARG A 1 89 ? 5.058 0.064 3.569 1.00 94.00 89 ARG A N 1
ATOM 734 C CA . ARG A 1 89 ? 5.054 -0.661 4.848 1.00 94.00 89 ARG A CA 1
ATOM 735 C C . ARG A 1 89 ? 5.135 0.285 6.045 1.00 94.00 89 ARG A C 1
ATOM 737 O O . ARG A 1 89 ? 4.434 0.051 7.021 1.00 94.00 89 ARG A O 1
ATOM 744 N N . GLN A 1 90 ? 5.917 1.358 5.975 1.00 91.06 90 GLN A N 1
ATOM 745 C CA . GLN A 1 90 ? 5.992 2.366 7.039 1.00 91.06 90 GLN A CA 1
ATOM 746 C C . GLN A 1 90 ? 4.664 3.105 7.239 1.00 91.06 90 GLN A C 1
ATOM 748 O O . GLN A 1 90 ? 4.254 3.301 8.382 1.00 91.06 90 GLN A O 1
ATOM 753 N N . ILE A 1 91 ? 3.971 3.473 6.163 1.00 91.56 91 ILE A N 1
ATOM 754 C CA . ILE A 1 91 ? 2.725 4.254 6.229 1.00 91.56 91 ILE A CA 1
ATOM 755 C C . ILE A 1 91 ? 1.540 3.382 6.641 1.00 91.56 91 ILE A C 1
ATOM 757 O O . ILE A 1 91 ? 0.771 3.733 7.535 1.00 91.56 91 ILE A O 1
ATOM 761 N N . PHE A 1 92 ? 1.390 2.222 6.002 1.00 93.44 92 PHE A N 1
ATOM 762 C CA . PHE A 1 92 ? 0.218 1.360 6.169 1.00 93.44 92 PHE A CA 1
ATOM 763 C C . PHE A 1 92 ? 0.441 0.242 7.201 1.00 93.44 92 PHE A C 1
ATOM 765 O O . PHE A 1 92 ? -0.489 -0.478 7.566 1.00 93.44 92 PHE A O 1
ATOM 772 N N . LYS A 1 93 ? 1.660 0.101 7.734 1.00 94.31 93 LYS A N 1
ATOM 773 C CA . LYS A 1 93 ? 2.045 -0.925 8.719 1.00 94.31 93 LYS A CA 1
ATOM 774 C C . LYS A 1 93 ? 1.690 -2.343 8.249 1.00 94.31 93 LYS A C 1
ATOM 776 O O . LYS A 1 93 ? 1.057 -3.120 8.975 1.00 94.31 93 LYS A O 1
ATOM 781 N N . ILE A 1 94 ? 2.079 -2.667 7.016 1.00 94.19 94 ILE A N 1
ATOM 782 C CA . ILE A 1 94 ? 1.826 -3.962 6.370 1.00 94.19 94 ILE A CA 1
ATOM 783 C C . ILE A 1 94 ? 3.006 -4.912 6.565 1.00 94.19 94 ILE A C 1
ATOM 785 O O . ILE A 1 94 ? 4.183 -4.547 6.532 1.00 94.19 94 ILE A O 1
ATOM 789 N N . ARG A 1 95 ? 2.680 -6.190 6.743 1.00 91.31 95 ARG A N 1
ATOM 790 C CA . ARG A 1 95 ? 3.651 -7.222 7.091 1.00 91.31 95 ARG A CA 1
ATOM 791 C C . ARG A 1 95 ? 4.576 -7.532 5.912 1.00 91.31 95 ARG A C 1
ATOM 793 O O . ARG A 1 95 ? 4.121 -7.694 4.780 1.00 91.31 95 ARG A O 1
ATOM 800 N N . GLY A 1 96 ? 5.864 -7.715 6.203 1.00 86.69 96 GLY A N 1
ATOM 801 C CA . GLY A 1 96 ? 6.851 -8.269 5.262 1.00 86.69 96 GLY A CA 1
ATOM 802 C C . GLY A 1 96 ? 7.266 -9.711 5.582 1.00 86.69 96 GLY A C 1
ATOM 803 O O . GLY A 1 96 ? 7.903 -10.376 4.767 1.00 86.69 96 GLY A O 1
ATOM 804 N N . CYS A 1 97 ? 6.904 -10.225 6.761 1.00 86.81 97 CYS A N 1
ATOM 805 C CA . CYS A 1 97 ? 7.391 -11.507 7.271 1.00 86.81 97 CYS A CA 1
ATOM 806 C C . CYS A 1 97 ? 6.860 -12.717 6.480 1.00 86.81 97 CYS A C 1
ATOM 808 O O . CYS A 1 97 ? 5.660 -12.852 6.264 1.00 86.81 97 CYS A O 1
ATOM 810 N N . ARG A 1 98 ? 7.730 -13.664 6.107 1.00 79.31 98 ARG A N 1
ATOM 811 C CA . ARG A 1 98 ? 7.386 -14.805 5.225 1.00 79.31 98 ARG A CA 1
ATOM 812 C C . ARG A 1 98 ? 6.454 -15.864 5.840 1.00 79.31 98 ARG A C 1
ATOM 814 O O . ARG A 1 98 ? 5.952 -16.712 5.105 1.00 79.31 98 ARG A O 1
ATOM 821 N N . LYS A 1 99 ? 6.218 -15.826 7.158 1.00 78.44 99 LYS A N 1
ATOM 822 C CA . LYS A 1 99 ? 5.428 -16.831 7.894 1.00 78.44 99 LYS A CA 1
ATOM 823 C C . LYS A 1 99 ? 4.023 -16.994 7.295 1.00 78.44 99 LYS A C 1
ATOM 825 O O . LYS A 1 99 ? 3.367 -16.002 6.986 1.00 78.44 99 LYS A O 1
ATOM 830 N N . LYS A 1 100 ? 3.556 -18.225 7.093 1.00 70.00 100 LYS A N 1
ATOM 831 C CA . LYS A 1 100 ? 2.191 -18.468 6.593 1.00 70.00 100 LYS A CA 1
ATOM 832 C C . LYS A 1 100 ? 1.189 -18.356 7.730 1.00 70.00 100 LYS A C 1
ATOM 834 O O . LYS A 1 100 ? 0.315 -17.495 7.666 1.00 70.00 100 LYS A O 1
ATOM 839 N N . ASP A 1 101 ? 1.437 -19.111 8.791 1.00 73.75 101 ASP A N 1
ATOM 840 C CA . ASP A 1 101 ? 0.630 -19.086 9.999 1.00 73.75 101 ASP A CA 1
ATOM 841 C C . ASP A 1 101 ? 1.085 -17.980 10.940 1.00 73.75 101 ASP A C 1
ATOM 843 O O . ASP A 1 101 ? 2.277 -17.770 11.177 1.00 73.75 101 ASP A O 1
ATOM 847 N N . LEU A 1 102 ? 0.099 -17.230 11.418 1.00 78.56 102 LEU A N 1
ATOM 848 C CA . LEU A 1 102 ? 0.287 -16.093 12.308 1.00 78.56 102 LEU A CA 1
ATOM 849 C C . LEU A 1 102 ? -0.031 -16.415 13.771 1.00 78.56 102 LEU A C 1
ATOM 851 O O . LEU A 1 102 ? 0.252 -15.589 14.632 1.00 78.56 102 LEU A O 1
ATOM 855 N N . LYS A 1 103 ? -0.591 -17.598 14.051 1.00 73.12 103 LYS A N 1
ATOM 856 C CA . LYS A 1 103 ? -0.973 -18.020 15.403 1.00 73.12 103 LYS A CA 1
ATOM 857 C C . LYS A 1 103 ? 0.259 -18.108 16.317 1.00 73.12 103 LYS A C 1
ATOM 859 O O . LYS A 1 103 ? 1.328 -18.529 15.875 1.00 73.12 103 LYS A O 1
ATOM 864 N N . ASN A 1 104 ? 0.094 -17.700 17.577 1.00 63.59 104 ASN A N 1
ATOM 865 C CA . ASN A 1 104 ? 1.060 -17.841 18.679 1.00 63.59 104 ASN A CA 1
ATOM 866 C C . ASN A 1 104 ? 2.493 -17.394 18.354 1.00 63.59 104 ASN A C 1
ATOM 868 O O . ASN A 1 104 ? 3.473 -17.986 18.804 1.00 63.59 104 ASN A O 1
ATOM 872 N N . THR A 1 105 ? 2.636 -16.348 17.542 1.00 69.38 105 THR A N 1
ATOM 873 C CA . THR A 1 105 ? 3.952 -15.873 17.127 1.00 69.38 105 THR A CA 1
ATOM 874 C C . THR A 1 105 ? 4.365 -14.661 17.953 1.00 69.38 105 THR A C 1
ATOM 876 O O . THR A 1 105 ? 3.647 -13.664 17.998 1.00 69.38 105 THR A O 1
ATOM 879 N N . LYS A 1 106 ? 5.562 -14.722 18.553 1.00 81.31 106 LYS A N 1
ATOM 880 C CA . LYS A 1 106 ? 6.182 -13.575 19.235 1.00 81.31 106 LYS A CA 1
ATOM 881 C C . LYS A 1 106 ? 6.236 -12.349 18.318 1.00 81.31 106 LYS A C 1
ATOM 883 O O . LYS A 1 106 ? 6.484 -12.469 17.113 1.00 81.31 106 LYS A O 1
ATOM 888 N N . ILE A 1 107 ? 6.042 -11.178 18.918 1.00 87.44 107 ILE A N 1
ATOM 889 C CA . ILE A 1 107 ? 6.167 -9.880 18.254 1.00 87.44 107 ILE A CA 1
ATOM 890 C C . ILE A 1 107 ? 7.559 -9.779 17.619 1.00 87.44 107 ILE A C 1
ATOM 892 O O . ILE A 1 107 ? 8.566 -10.100 18.248 1.00 87.44 107 ILE A O 1
ATOM 896 N N . CYS A 1 108 ? 7.609 -9.381 16.349 1.00 89.44 108 CYS A N 1
ATOM 897 C CA . CYS A 1 108 ? 8.849 -9.290 15.587 1.00 89.44 108 CYS A CA 1
ATOM 898 C C . CYS A 1 108 ? 9.368 -7.853 15.489 1.00 89.44 108 CYS A C 1
ATOM 900 O O . CYS A 1 108 ? 8.633 -6.891 15.726 1.00 89.44 108 CYS A O 1
ATOM 902 N N . LEU A 1 109 ? 10.615 -7.726 15.029 1.00 90.75 109 LEU A N 1
ATOM 903 C CA . LEU A 1 109 ? 11.272 -6.440 14.811 1.00 90.75 109 LEU A CA 1
ATOM 904 C C . LEU A 1 109 ? 10.435 -5.499 13.940 1.00 90.75 109 LEU A C 1
ATOM 906 O O . LEU A 1 109 ? 10.276 -4.346 14.307 1.00 90.75 109 LEU A O 1
ATOM 910 N N . ASP A 1 110 ? 9.828 -5.990 12.849 1.00 91.50 110 ASP A N 1
ATOM 911 C CA . ASP A 1 110 ? 8.976 -5.175 11.966 1.00 91.50 110 ASP A CA 1
ATOM 912 C C . ASP A 1 110 ? 7.880 -4.420 12.737 1.00 91.50 110 ASP A C 1
ATOM 914 O O . ASP A 1 110 ? 7.517 -3.319 12.344 1.00 91.50 110 ASP A O 1
ATOM 918 N N . TYR A 1 111 ? 7.316 -4.992 13.802 1.00 92.38 111 TYR A N 1
ATOM 919 C CA . TYR A 1 111 ? 6.362 -4.264 14.641 1.00 92.38 111 TYR A CA 1
ATOM 920 C C . TYR A 1 111 ? 7.067 -3.224 15.512 1.00 92.38 111 TYR A C 1
ATOM 922 O O . TYR A 1 111 ? 6.646 -2.072 15.538 1.00 92.38 111 TYR A O 1
ATOM 930 N N . GLN A 1 112 ? 8.162 -3.616 16.168 1.00 91.31 112 GLN A N 1
ATOM 931 C CA . GLN A 1 112 ? 8.923 -2.751 17.075 1.00 91.31 112 GLN A CA 1
ATOM 932 C C . GLN A 1 112 ? 9.446 -1.488 16.379 1.00 91.31 112 GLN A C 1
ATOM 934 O O . GLN A 1 112 ? 9.396 -0.410 16.954 1.00 91.31 112 GLN A O 1
ATOM 939 N N . ILE A 1 113 ? 9.876 -1.600 15.119 1.00 91.56 113 ILE A N 1
ATOM 940 C CA . ILE A 1 113 ? 10.324 -0.457 14.305 1.00 91.56 113 ILE A CA 1
ATOM 941 C C . ILE A 1 113 ? 9.187 0.200 13.503 1.00 91.56 113 ILE A C 1
ATOM 943 O O . ILE A 1 113 ? 9.431 1.002 12.603 1.00 91.56 113 ILE A O 1
ATOM 947 N N . GLY A 1 114 ? 7.929 -0.163 13.774 1.00 89.44 114 GLY A N 1
ATOM 948 C CA . GLY A 1 114 ? 6.761 0.473 13.174 1.00 89.44 114 GLY A CA 1
ATOM 949 C C . GLY A 1 114 ? 6.571 0.206 11.677 1.00 89.44 114 GLY A C 1
ATOM 950 O O . GLY A 1 114 ? 6.054 1.065 10.974 1.00 89.44 114 GLY A O 1
ATOM 951 N N . LEU A 1 115 ? 6.954 -0.957 11.154 1.00 91.50 115 LEU A N 1
ATOM 952 C CA . LEU A 1 115 ? 6.648 -1.408 9.785 1.00 91.50 115 LEU A CA 1
ATOM 953 C C . LEU A 1 115 ? 5.411 -2.303 9.696 1.00 91.50 115 LEU A C 1
ATOM 955 O O . LEU A 1 115 ? 4.890 -2.521 8.606 1.00 91.50 115 LEU A O 1
ATOM 959 N N . CYS A 1 116 ? 4.956 -2.876 10.808 1.00 93.56 116 CYS A N 1
ATOM 960 C CA . CYS A 1 116 ? 3.857 -3.835 10.829 1.00 93.56 116 CYS A CA 1
ATOM 961 C C . CYS A 1 116 ? 2.905 -3.542 11.985 1.00 93.56 116 CYS A C 1
ATOM 963 O O . CYS A 1 116 ? 3.330 -3.141 13.056 1.00 93.56 116 CYS A O 1
ATOM 965 N N . SER A 1 117 ? 1.620 -3.815 11.787 1.00 93.38 117 SER A N 1
ATOM 966 C CA . SER A 1 117 ? 0.551 -3.707 12.792 1.00 93.38 117 SER A CA 1
ATOM 967 C C . SER A 1 117 ? 0.371 -4.983 13.636 1.00 93.38 117 SER A C 1
ATOM 969 O O . SER A 1 117 ? -0.687 -5.202 14.205 1.00 93.38 117 SER A O 1
ATOM 971 N N . ALA A 1 118 ? 1.392 -5.851 13.678 1.00 92.31 118 ALA A N 1
ATOM 972 C CA . ALA A 1 118 ? 1.402 -7.141 14.385 1.00 92.31 118 ALA A CA 1
ATOM 973 C C . ALA A 1 118 ? 0.082 -7.953 14.334 1.00 92.31 118 ALA A C 1
ATOM 975 O O . ALA A 1 118 ? -0.442 -8.344 15.379 1.00 92.31 118 ALA A O 1
ATOM 976 N N . PRO A 1 119 ? -0.418 -8.330 13.138 1.00 91.00 119 PRO A N 1
ATOM 977 C CA . PRO A 1 119 ? -1.568 -9.235 13.042 1.00 91.00 119 PRO A CA 1
ATOM 978 C C . PRO A 1 119 ? -1.294 -10.615 13.665 1.00 91.00 119 PRO A C 1
ATOM 980 O O . PRO A 1 119 ? -2.214 -11.345 13.999 1.00 91.00 119 PRO A O 1
ATOM 983 N N . CYS A 1 120 ? -0.021 -10.975 13.851 1.00 89.12 120 CYS A N 1
ATOM 984 C CA . CYS A 1 120 ? 0.402 -12.197 14.533 1.00 89.12 120 CYS A CA 1
ATOM 985 C C . CYS A 1 120 ? 0.157 -12.211 16.046 1.00 89.12 120 CYS A C 1
ATOM 987 O O . CYS A 1 120 ? 0.161 -13.277 16.651 1.00 89.12 120 CYS A O 1
ATOM 989 N N . ALA A 1 121 ? -0.035 -11.037 16.643 1.00 88.94 121 ALA A N 1
ATOM 990 C CA . ALA A 1 121 ? -0.332 -10.861 18.058 1.00 88.94 121 ALA A CA 1
ATOM 991 C C . ALA A 1 121 ? -1.752 -10.302 18.267 1.00 88.94 121 ALA A C 1
ATOM 993 O O . ALA A 1 121 ? -2.025 -9.723 19.309 1.00 88.94 121 ALA A O 1
ATOM 994 N N . ASN A 1 122 ? -2.638 -10.423 17.265 1.00 88.38 122 ASN A N 1
ATOM 995 C CA . ASN A 1 122 ? -4.013 -9.901 17.285 1.00 88.38 122 ASN A CA 1
ATOM 996 C C . ASN A 1 122 ? -4.136 -8.391 17.588 1.00 88.38 122 ASN A C 1
ATOM 998 O O . ASN A 1 122 ? -5.197 -7.925 17.984 1.00 88.38 122 ASN A O 1
ATOM 1002 N N . MET A 1 123 ? -3.081 -7.606 17.337 1.00 89.69 123 MET A N 1
ATOM 1003 C CA . MET A 1 123 ? -3.061 -6.149 17.570 1.00 89.69 123 MET A CA 1
ATOM 1004 C C . MET A 1 123 ? -3.840 -5.348 16.513 1.00 89.69 123 MET A C 1
ATOM 1006 O O . MET A 1 123 ? -3.988 -4.132 16.616 1.00 89.69 123 MET A O 1
ATOM 1010 N N . ILE A 1 124 ? -4.309 -6.014 15.458 1.00 91.38 124 ILE A N 1
ATOM 1011 C CA . ILE A 1 124 ? -5.149 -5.434 14.415 1.00 91.38 124 ILE A CA 1
ATOM 1012 C C . ILE A 1 124 ? -6.133 -6.490 13.927 1.00 91.38 124 ILE A C 1
ATOM 1014 O O . ILE A 1 124 ? -5.768 -7.649 13.707 1.00 91.38 124 ILE A O 1
ATOM 1018 N N . ASN A 1 125 ? -7.385 -6.084 13.743 1.00 91.31 125 ASN A N 1
ATOM 1019 C CA . ASN A 1 125 ? -8.405 -6.955 13.184 1.00 91.31 125 ASN A CA 1
ATOM 1020 C C . ASN A 1 125 ? -8.236 -7.097 11.654 1.00 91.31 125 ASN A C 1
ATOM 1022 O O . ASN A 1 125 ? -7.487 -6.377 10.985 1.00 91.31 125 ASN A O 1
ATOM 1026 N N . ARG A 1 126 ? -8.955 -8.063 11.085 1.00 90.38 126 ARG A N 1
ATOM 1027 C CA . ARG A 1 126 ? -8.905 -8.379 9.652 1.00 90.38 126 ARG A CA 1
ATOM 1028 C C . ARG A 1 126 ? -9.451 -7.245 8.777 1.00 90.38 126 ARG A C 1
ATOM 1030 O O . ARG A 1 126 ? -8.920 -7.015 7.692 1.00 90.38 126 ARG A O 1
ATOM 1037 N N . THR A 1 127 ? -10.497 -6.557 9.227 1.00 89.62 127 THR A N 1
ATOM 1038 C CA . THR A 1 127 ? -11.218 -5.536 8.451 1.00 89.62 127 THR A CA 1
ATOM 1039 C C . THR A 1 127 ? -10.376 -4.270 8.288 1.00 89.62 127 THR A C 1
ATOM 1041 O O . THR A 1 127 ? -10.137 -3.830 7.163 1.00 89.62 127 THR A O 1
ATOM 1044 N N . ASP A 1 128 ? -9.799 -3.757 9.374 1.00 90.19 128 ASP A N 1
ATOM 1045 C CA . ASP A 1 128 ? -8.879 -2.619 9.367 1.00 90.19 128 ASP A CA 1
ATOM 1046 C C . ASP A 1 128 ? -7.618 -2.918 8.565 1.00 90.19 128 ASP A C 1
ATOM 1048 O O . ASP A 1 128 ? -7.153 -2.081 7.788 1.00 90.19 128 ASP A O 1
ATOM 1052 N N . TYR A 1 129 ? -7.067 -4.125 8.706 1.00 93.12 129 TYR A N 1
ATOM 1053 C CA . TYR A 1 129 ? -5.911 -4.524 7.915 1.00 93.12 129 TYR A CA 1
ATOM 1054 C C . TY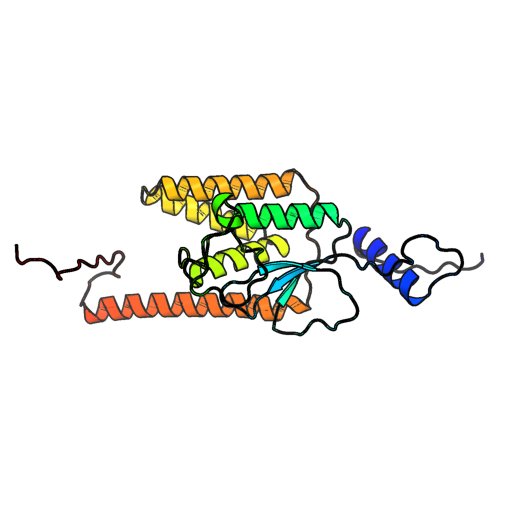R A 1 129 ? -6.229 -4.531 6.418 1.00 93.12 129 TYR A C 1
ATOM 1056 O O . TYR A 1 129 ? -5.450 -4.028 5.605 1.00 93.12 129 TYR A O 1
ATOM 1064 N N . ARG A 1 130 ? -7.394 -5.071 6.043 1.00 91.38 130 ARG A N 1
ATOM 1065 C CA . ARG A 1 130 ? -7.855 -5.065 4.655 1.00 91.38 130 ARG A CA 1
ATOM 1066 C C . ARG A 1 130 ? -8.099 -3.661 4.132 1.00 91.38 130 ARG A C 1
ATOM 1068 O O . ARG A 1 130 ? -7.681 -3.393 3.010 1.00 91.38 130 ARG A O 1
ATOM 1075 N N . ARG A 1 131 ? -8.674 -2.756 4.928 1.00 91.62 131 ARG A N 1
ATOM 1076 C CA . ARG A 1 131 ? -8.807 -1.339 4.554 1.00 91.62 131 ARG A CA 1
ATOM 1077 C C . ARG A 1 131 ? -7.456 -0.738 4.165 1.00 91.62 131 ARG A C 1
ATOM 1079 O O . ARG A 1 131 ? -7.339 -0.150 3.097 1.00 91.62 131 ARG A O 1
ATOM 1086 N N . ARG A 1 132 ? -6.399 -0.995 4.941 1.00 93.94 132 ARG A N 1
ATOM 1087 C CA . ARG A 1 132 ? -5.042 -0.522 4.607 1.00 93.94 132 ARG A CA 1
ATOM 1088 C C . ARG A 1 132 ? -4.489 -1.130 3.317 1.00 93.94 132 ARG A C 1
ATOM 1090 O O . ARG A 1 132 ? -3.798 -0.455 2.563 1.00 93.94 132 ARG A O 1
ATOM 1097 N N . ILE A 1 133 ? -4.802 -2.395 3.031 1.00 93.81 133 ILE A N 1
ATOM 1098 C CA . ILE A 1 133 ? -4.452 -3.019 1.745 1.00 93.81 133 ILE A CA 1
ATOM 1099 C C . ILE A 1 133 ? -5.187 -2.342 0.583 1.00 93.81 133 ILE A C 1
ATOM 1101 O O . ILE A 1 133 ? -4.575 -2.122 -0.461 1.00 93.81 133 ILE A O 1
ATOM 1105 N N . ARG A 1 134 ? -6.460 -1.974 0.758 1.00 90.75 134 ARG A N 1
ATOM 1106 C CA . ARG A 1 134 ? -7.231 -1.232 -0.252 1.00 90.75 134 ARG A CA 1
ATOM 1107 C C . ARG A 1 134 ? -6.626 0.134 -0.532 1.00 90.75 134 ARG A C 1
ATOM 1109 O O . ARG A 1 134 ? -6.428 0.483 -1.689 1.00 90.75 134 ARG A O 1
ATOM 1116 N N . GLU A 1 135 ? -6.252 0.862 0.512 1.00 93.06 135 GLU A N 1
ATOM 1117 C CA . GLU A 1 135 ? -5.580 2.157 0.381 1.00 93.06 135 GLU A CA 1
ATOM 1118 C C . GLU A 1 135 ? -4.253 2.046 -0.388 1.00 93.06 135 GLU A C 1
ATOM 1120 O O . GLU A 1 135 ? -3.984 2.859 -1.271 1.00 93.06 135 GLU A O 1
ATOM 1125 N N . ILE A 1 136 ? -3.456 0.999 -0.135 1.00 92.75 136 ILE A N 1
ATOM 1126 C CA . ILE A 1 136 ? -2.254 0.707 -0.935 1.00 92.75 136 ILE A CA 1
ATOM 1127 C C . ILE A 1 136 ? -2.612 0.442 -2.397 1.00 92.75 136 ILE A C 1
ATOM 1129 O O . ILE A 1 136 ? -1.900 0.899 -3.287 1.00 92.75 136 ILE A O 1
ATOM 1133 N N . CYS A 1 137 ? -3.686 -0.305 -2.660 1.00 91.06 137 CYS A N 1
ATOM 1134 C CA . CYS A 1 137 ? -4.119 -0.569 -4.029 1.00 91.06 137 CYS A CA 1
ATOM 1135 C C . CYS A 1 137 ? -4.494 0.736 -4.738 1.00 91.06 137 CYS A C 1
ATOM 1137 O O . CYS A 1 137 ? -3.979 0.983 -5.820 1.00 91.06 137 CYS A O 1
ATOM 1139 N N . LEU A 1 138 ? -5.284 1.608 -4.100 1.00 89.69 138 LEU A N 1
ATOM 1140 C CA . LEU A 1 138 ? -5.621 2.929 -4.643 1.00 89.69 138 LEU A CA 1
ATOM 1141 C C . LEU A 1 138 ? -4.369 3.763 -4.932 1.00 89.69 138 LEU A C 1
ATOM 1143 O O . LEU A 1 138 ? -4.287 4.401 -5.981 1.00 89.69 138 LEU A O 1
ATOM 1147 N N . PHE A 1 139 ? -3.387 3.735 -4.027 1.00 88.94 139 PHE A N 1
ATOM 1148 C CA . PHE A 1 139 ? -2.112 4.410 -4.238 1.00 88.94 139 PHE A CA 1
ATOM 1149 C C . PHE A 1 139 ? -1.403 3.875 -5.491 1.00 88.94 139 PHE A C 1
ATOM 1151 O O . PHE A 1 139 ? -1.082 4.646 -6.390 1.00 88.94 139 PHE A O 1
ATOM 1158 N N . LEU A 1 140 ? -1.215 2.554 -5.582 1.00 86.88 140 LEU A N 1
ATOM 1159 C CA . LEU A 1 140 ? -0.502 1.901 -6.685 1.00 86.88 140 LEU A CA 1
ATOM 1160 C C . LEU A 1 140 ? -1.255 1.930 -8.026 1.00 86.88 140 LEU A C 1
ATOM 1162 O O . LEU A 1 140 ? -0.633 1.743 -9.068 1.00 86.88 140 LEU A O 1
ATOM 1166 N N . GLU A 1 141 ? -2.570 2.146 -8.013 1.00 84.25 141 GLU A N 1
ATOM 1167 C CA . GLU A 1 141 ? -3.400 2.343 -9.208 1.00 84.25 141 GLU A CA 1
ATOM 1168 C C . GLU A 1 141 ? -3.340 3.767 -9.780 1.00 84.25 141 GLU A C 1
ATOM 1170 O O . GLU A 1 141 ? -3.968 4.031 -10.805 1.00 84.25 141 GLU A O 1
ATOM 1175 N N . GLY A 1 142 ? -2.659 4.704 -9.116 1.00 83.38 142 GLY A N 1
ATOM 1176 C CA . GLY A 1 142 ? -2.690 6.110 -9.522 1.00 83.38 142 GLY A CA 1
ATOM 1177 C C . GLY A 1 142 ? -3.963 6.848 -9.084 1.00 83.38 142 GLY A C 1
ATOM 1178 O O . GLY A 1 142 ? -4.277 7.919 -9.595 1.00 83.38 142 GLY A O 1
ATOM 1179 N N . LYS A 1 143 ? -4.729 6.298 -8.133 1.00 85.94 143 LYS A N 1
ATOM 1180 C CA . LYS A 1 143 ? -5.934 6.930 -7.564 1.00 85.94 143 LYS A CA 1
ATOM 1181 C C . LYS A 1 143 ? -5.596 7.703 -6.283 1.00 85.94 143 LYS A C 1
ATOM 1183 O O . LYS A 1 143 ? -6.376 7.706 -5.327 1.00 85.94 143 LYS A O 1
ATOM 1188 N N . GLN A 1 144 ? -4.440 8.371 -6.237 1.00 85.75 144 GLN A N 1
ATOM 1189 C CA . GLN A 1 144 ? -3.930 8.981 -5.002 1.00 85.75 144 GLN A CA 1
ATOM 1190 C C . GLN A 1 144 ? -4.800 10.151 -4.533 1.00 85.75 144 GLN A C 1
ATOM 1192 O O . GLN A 1 144 ? -5.025 10.288 -3.336 1.00 85.75 144 GLN A O 1
ATOM 1197 N N . LYS A 1 145 ? -5.394 10.921 -5.457 1.00 87.69 145 LYS A N 1
ATOM 1198 C CA . LYS 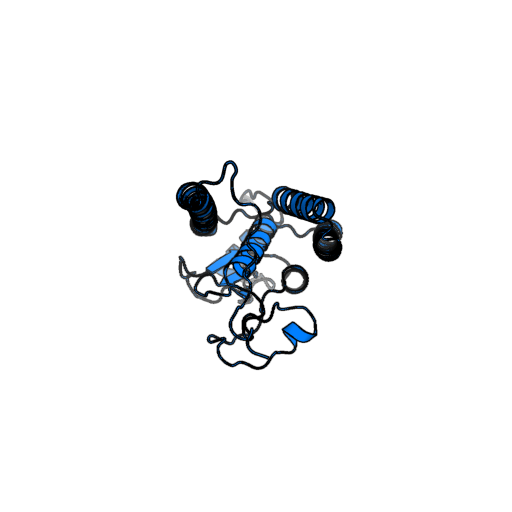A 1 145 ? -6.381 11.963 -5.112 1.00 87.69 145 LYS A CA 1
ATOM 1199 C C . LYS A 1 145 ? -7.577 11.388 -4.340 1.00 87.69 145 LYS A C 1
ATOM 1201 O O . LYS A 1 145 ? -7.976 11.940 -3.320 1.00 87.69 145 LYS A O 1
ATOM 1206 N N . ARG A 1 146 ? -8.123 10.243 -4.784 1.00 89.62 146 ARG A N 1
ATOM 1207 C CA . ARG A 1 146 ? -9.240 9.552 -4.104 1.00 89.62 146 ARG A CA 1
ATOM 1208 C C . ARG A 1 146 ? -8.825 9.077 -2.711 1.00 89.62 146 ARG A C 1
ATOM 1210 O O . ARG A 1 146 ? -9.586 9.255 -1.764 1.00 89.62 146 ARG A O 1
ATOM 1217 N N . LEU A 1 147 ? -7.624 8.511 -2.592 1.00 91.19 147 LEU A N 1
ATOM 1218 C CA . LEU A 1 147 ? -7.057 8.084 -1.312 1.00 91.19 147 LEU A CA 1
ATOM 1219 C C . LEU A 1 147 ? -6.900 9.259 -0.334 1.00 91.19 147 LEU A C 1
ATOM 1221 O O . LEU A 1 147 ? -7.400 9.187 0.787 1.00 91.19 147 LEU A O 1
ATOM 1225 N N . LEU A 1 148 ? -6.243 10.340 -0.763 1.00 93.06 148 LEU A N 1
ATOM 1226 C CA . LEU A 1 148 ? -6.005 11.522 0.066 1.00 93.06 148 LEU A CA 1
ATOM 1227 C C . LEU A 1 148 ? -7.322 12.146 0.527 1.00 93.06 148 LEU A C 1
ATOM 1229 O O . LEU A 1 148 ? -7.483 12.391 1.717 1.00 93.06 148 LEU A O 1
ATOM 1233 N N . ASN A 1 149 ? -8.303 12.310 -0.367 1.00 93.94 149 ASN A N 1
ATOM 1234 C CA . ASN A 1 149 ? -9.622 12.837 -0.004 1.00 93.94 149 ASN A CA 1
ATOM 1235 C C . ASN A 1 149 ? -10.301 12.008 1.099 1.00 93.94 149 ASN A C 1
ATOM 1237 O O . ASN A 1 149 ? -10.883 12.571 2.028 1.00 93.94 149 ASN A O 1
ATOM 1241 N N . GLY A 1 150 ? -10.200 10.676 1.025 1.00 92.31 150 GLY A N 1
ATOM 1242 C CA . GLY A 1 150 ? -10.712 9.781 2.062 1.00 92.31 150 GLY A CA 1
ATOM 1243 C C . GLY A 1 150 ? -10.028 9.991 3.415 1.00 92.31 150 GLY A C 1
ATOM 1244 O O . GLY A 1 150 ? -10.709 10.118 4.431 1.00 92.31 150 GLY A O 1
ATOM 1245 N N . LEU A 1 151 ? -8.696 10.100 3.421 1.00 94.06 151 LEU A N 1
ATOM 1246 C CA . LEU A 1 151 ? -7.913 10.338 4.638 1.00 94.06 151 LEU A CA 1
ATOM 1247 C C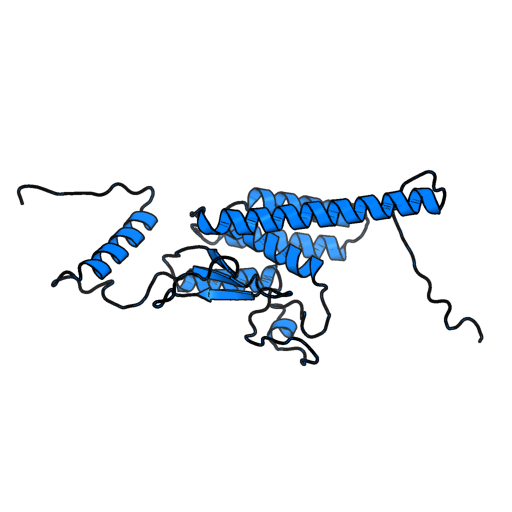 . LEU A 1 151 ? -8.173 11.726 5.233 1.00 94.06 151 LEU A C 1
ATOM 1249 O O . LEU A 1 151 ? -8.314 11.856 6.446 1.00 94.06 151 LEU A O 1
ATOM 1253 N N . TYR A 1 152 ? -8.290 12.761 4.399 1.00 96.25 152 TYR A N 1
ATOM 1254 C CA . TYR A 1 152 ? -8.640 14.109 4.845 1.00 96.25 152 TYR A CA 1
ATOM 1255 C C . TYR A 1 152 ? -10.006 14.138 5.531 1.00 96.25 152 TYR A C 1
ATOM 1257 O O . TYR A 1 152 ? -10.162 14.796 6.561 1.00 96.25 152 TYR A O 1
ATOM 1265 N N . ARG A 1 153 ? -10.988 13.402 4.996 1.00 96.00 153 ARG A N 1
ATOM 1266 C CA . ARG A 1 153 ? -12.298 13.253 5.633 1.00 96.00 153 ARG A CA 1
ATOM 1267 C C . ARG A 1 153 ? -12.189 12.523 6.972 1.00 96.00 153 ARG A C 1
ATOM 1269 O O . ARG A 1 153 ? -12.670 13.054 7.966 1.00 96.00 153 ARG A O 1
ATOM 1276 N N . GLU A 1 154 ? -11.493 11.384 7.022 1.00 93.69 154 GLU A N 1
ATOM 1277 C CA . GLU A 1 154 ? -11.290 10.630 8.271 1.00 93.69 154 GLU A CA 1
ATOM 1278 C C . GLU A 1 154 ? -10.606 11.485 9.354 1.00 93.69 154 GLU A C 1
ATOM 1280 O O . GLU A 1 154 ? -10.996 11.455 10.521 1.00 93.69 154 GLU A O 1
ATOM 1285 N N . MET A 1 155 ? -9.600 12.276 8.973 1.00 96.81 155 MET A N 1
ATOM 1286 C CA . MET A 1 155 ? -8.906 13.193 9.876 1.00 96.81 155 MET A CA 1
ATOM 1287 C C . MET A 1 155 ? -9.853 14.260 10.439 1.00 96.81 155 MET A C 1
ATOM 1289 O O . MET A 1 155 ? -9.845 14.506 11.646 1.00 96.81 155 MET A O 1
ATOM 1293 N N . LYS A 1 156 ? -10.670 14.888 9.578 1.00 95.69 156 LYS A N 1
ATOM 1294 C CA . LYS A 1 156 ? -11.643 15.916 9.980 1.00 95.69 156 LYS A CA 1
ATOM 1295 C C . LYS A 1 156 ? -12.714 15.346 10.907 1.00 95.69 156 LYS A C 1
ATOM 1297 O O . LYS A 1 156 ? -12.993 15.951 11.935 1.00 95.69 156 LYS A O 1
ATOM 1302 N N . GLU A 1 157 ? -13.256 14.172 10.590 1.00 96.38 157 GLU A N 1
ATOM 1303 C CA . GLU A 1 157 ? -14.226 13.471 11.441 1.00 96.38 157 GLU A CA 1
ATOM 1304 C C . GLU A 1 157 ? -13.630 13.128 12.811 1.00 96.38 157 GLU A C 1
ATOM 1306 O O . GLU A 1 157 ? -14.249 13.382 13.842 1.00 96.38 157 GLU A O 1
ATOM 1311 N N . ALA A 1 158 ? -12.397 12.609 12.850 1.00 94.56 158 ALA A N 1
ATOM 1312 C CA . ALA A 1 158 ? -11.710 12.334 14.109 1.00 94.56 158 ALA A CA 1
ATOM 1313 C C . ALA A 1 158 ? -11.512 13.610 14.943 1.00 94.56 158 ALA A C 1
ATOM 1315 O O . ALA A 1 158 ? -11.741 13.584 16.149 1.00 94.56 158 ALA A O 1
ATOM 1316 N N . SER A 1 159 ? -11.139 14.723 14.306 1.00 96.00 159 SER A N 1
ATOM 1317 C CA . SER A 1 159 ? -10.996 16.020 14.975 1.00 96.00 159 SER A CA 1
ATOM 1318 C C . SER A 1 159 ? -12.328 16.555 15.502 1.00 96.00 159 SER A C 1
ATOM 1320 O O . SER A 1 159 ? -12.360 17.095 16.603 1.00 96.00 159 SER A O 1
ATOM 1322 N N . HIS A 1 160 ? -13.415 16.411 14.738 1.00 95.31 160 HIS A N 1
ATOM 1323 C CA . HIS A 1 160 ? -14.752 16.841 15.152 1.00 95.31 160 HIS A CA 1
ATOM 1324 C C . HIS A 1 160 ? -15.238 16.056 16.376 1.00 95.31 160 HIS A C 1
ATOM 1326 O O . HIS A 1 160 ? -15.761 16.634 17.320 1.00 95.31 160 HIS A O 1
ATOM 1332 N N . ASN A 1 161 ? -14.950 14.755 16.406 1.00 96.12 161 ASN A N 1
ATOM 1333 C CA . ASN A 1 161 ? -15.257 13.867 17.528 1.00 96.12 161 ASN A CA 1
ATOM 1334 C C . ASN A 1 161 ? -14.259 13.983 18.698 1.00 96.12 161 ASN A C 1
ATOM 1336 O O . ASN A 1 161 ? -14.203 13.082 19.531 1.00 96.12 161 ASN A O 1
ATOM 1340 N N . LEU A 1 162 ? -13.431 15.037 18.738 1.00 95.44 162 LEU A N 1
ATOM 1341 C CA . LEU A 1 162 ? -12.413 15.295 19.769 1.00 95.44 162 LEU A CA 1
ATOM 1342 C C . LEU A 1 162 ? -11.361 14.176 19.932 1.00 95.44 162 LEU A C 1
ATOM 1344 O O . LEU A 1 162 ? -10.620 14.129 20.912 1.00 95.44 162 LEU A O 1
ATOM 1348 N N . ASN A 1 163 ? -11.225 13.296 18.936 1.00 95.44 163 ASN A N 1
ATOM 1349 C CA . ASN A 1 163 ? -10.242 12.213 18.902 1.00 95.44 163 ASN A CA 1
ATOM 1350 C C . ASN A 1 163 ? -8.913 12.703 18.307 1.00 95.44 163 ASN A C 1
ATOM 1352 O O . ASN A 1 163 ? -8.479 12.256 17.237 1.00 95.44 163 ASN A O 1
ATOM 1356 N N . PHE A 1 164 ? -8.254 13.635 18.998 1.00 94.06 164 PHE A N 1
ATOM 1357 C CA . PHE A 1 164 ? -7.060 14.324 18.496 1.00 94.06 164 PHE A CA 1
ATOM 1358 C C . PHE A 1 164 ? -5.882 13.390 18.204 1.00 94.06 164 PHE A C 1
ATOM 1360 O O . PHE A 1 164 ? -5.173 13.593 17.219 1.00 94.06 164 PHE A O 1
ATOM 1367 N N . GLU A 1 165 ? -5.699 12.323 18.988 1.00 94.62 165 GLU A N 1
ATOM 1368 C CA . GLU A 1 165 ? -4.633 11.343 18.742 1.00 94.62 165 GLU A CA 1
ATOM 1369 C C . GLU A 1 165 ? -4.840 10.612 17.405 1.00 94.62 165 GLU A C 1
ATOM 1371 O O . GLU A 1 165 ? -3.905 10.437 16.618 1.00 94.62 165 GLU A O 1
ATOM 1376 N N . LYS A 1 166 ? -6.087 10.223 17.105 1.00 92.81 166 LYS A N 1
ATOM 1377 C CA . LYS A 1 166 ? -6.432 9.606 15.821 1.00 92.81 166 LYS A CA 1
ATOM 1378 C C . LYS A 1 166 ? -6.249 10.607 14.681 1.00 92.81 166 LYS A C 1
ATOM 1380 O O . LYS A 1 166 ? -5.637 10.257 13.674 1.00 92.81 166 LYS A O 1
ATOM 1385 N N . ALA A 1 167 ? -6.729 11.840 14.847 1.00 94.75 167 ALA A N 1
ATOM 1386 C CA . ALA A 1 167 ? -6.578 12.888 13.842 1.00 94.75 167 ALA A CA 1
ATOM 1387 C C . ALA A 1 167 ? -5.095 13.158 13.523 1.00 94.75 167 ALA A C 1
ATOM 1389 O O . ALA A 1 167 ? -4.718 13.190 12.353 1.00 94.75 167 ALA A O 1
ATOM 1390 N N . ALA A 1 168 ? -4.235 13.249 14.542 1.00 95.81 168 ALA A N 1
ATOM 1391 C CA . ALA A 1 168 ? -2.793 13.413 14.372 1.00 95.81 168 ALA A CA 1
ATOM 1392 C C . ALA A 1 168 ? -2.165 12.238 13.602 1.00 95.81 168 ALA A C 1
ATOM 1394 O O . ALA A 1 168 ? -1.452 12.459 12.624 1.00 95.81 168 ALA A O 1
ATOM 1395 N N . LYS A 1 169 ? -2.505 10.989 13.955 1.00 92.44 169 LYS A N 1
ATOM 1396 C CA . LYS A 1 169 ? -2.025 9.797 13.229 1.00 92.44 169 LYS A CA 1
ATOM 1397 C C . LYS A 1 169 ? -2.432 9.811 11.753 1.00 92.44 169 LYS A C 1
ATOM 1399 O O . LYS A 1 169 ? -1.628 9.445 10.898 1.00 92.44 169 LYS A O 1
ATOM 1404 N N . VAL A 1 170 ? -3.666 10.211 11.433 1.00 94.19 170 VAL A N 1
ATOM 1405 C CA . VAL A 1 170 ? -4.136 10.295 10.038 1.00 94.19 170 VAL A CA 1
ATOM 1406 C C . VAL A 1 170 ? -3.435 11.436 9.296 1.00 94.19 170 VAL A C 1
ATOM 1408 O O . VAL A 1 170 ? -2.958 11.223 8.184 1.00 94.19 170 VAL A O 1
ATOM 1411 N N . ARG A 1 171 ? -3.282 12.606 9.924 1.00 96.06 171 ARG A N 1
ATOM 1412 C CA . ARG A 1 171 ? -2.530 13.746 9.377 1.00 96.06 171 ARG A CA 1
ATOM 1413 C C . ARG A 1 171 ? -1.099 13.362 9.005 1.00 96.06 171 ARG A C 1
ATOM 1415 O O . ARG A 1 171 ? -0.633 13.685 7.918 1.00 96.06 171 ARG A O 1
ATOM 1422 N N . ASP A 1 172 ? -0.402 12.658 9.889 1.00 93.50 172 ASP A N 1
ATOM 1423 C CA . ASP A 1 172 ? 0.994 12.285 9.655 1.00 93.50 172 ASP A CA 1
ATOM 1424 C C . ASP A 1 172 ? 1.110 11.235 8.531 1.00 93.50 172 ASP A C 1
ATOM 1426 O O . ASP A 1 172 ? 2.066 11.254 7.750 1.00 93.50 172 ASP A O 1
ATOM 1430 N N . ARG A 1 173 ? 0.096 10.366 8.370 1.00 92.06 173 ARG A N 1
ATOM 1431 C CA . ARG A 1 173 ? -0.022 9.476 7.199 1.00 92.06 173 ARG A CA 1
ATOM 1432 C C . ARG A 1 173 ? -0.233 10.258 5.904 1.00 92.06 173 ARG A C 1
ATOM 1434 O O . ARG A 1 173 ? 0.421 9.925 4.923 1.00 92.06 173 ARG A O 1
ATOM 1441 N N . ILE A 1 174 ? -1.103 11.271 5.901 1.00 94.56 174 ILE A N 1
ATOM 1442 C CA . ILE A 1 174 ? -1.342 12.147 4.739 1.00 94.56 174 ILE A CA 1
ATOM 1443 C C . ILE A 1 174 ? -0.029 12.796 4.302 1.00 94.56 174 ILE A C 1
ATOM 1445 O O . ILE A 1 174 ? 0.395 12.579 3.170 1.00 94.56 174 ILE A O 1
ATOM 1449 N N . LYS A 1 175 ? 0.674 13.457 5.231 1.00 93.12 175 LYS A N 1
ATOM 1450 C CA . LYS A 1 175 ? 1.976 14.086 4.961 1.00 93.12 175 LYS A CA 1
ATOM 1451 C C . LYS A 1 175 ? 2.993 13.099 4.395 1.00 93.12 175 LYS A C 1
ATOM 1453 O O . LYS A 1 175 ? 3.725 13.416 3.467 1.00 93.12 175 LYS A O 1
ATOM 1458 N N . SER A 1 176 ? 3.029 11.882 4.941 1.00 89.94 176 SER A N 1
ATOM 1459 C CA . SER A 1 176 ? 3.931 10.838 4.450 1.00 89.94 176 SER A CA 1
ATOM 1460 C C . SER A 1 176 ? 3.588 10.404 3.023 1.00 89.94 176 SER A C 1
ATOM 1462 O O . SER A 1 176 ? 4.490 10.100 2.255 1.00 89.94 176 SER A O 1
ATOM 1464 N N . ILE A 1 177 ? 2.302 10.349 2.658 1.00 90.00 177 ILE A N 1
ATOM 1465 C CA . ILE A 1 177 ? 1.868 10.017 1.294 1.00 90.00 177 ILE A CA 1
ATOM 1466 C C . ILE A 1 177 ? 2.209 11.160 0.334 1.00 90.00 177 ILE A C 1
ATOM 1468 O O . ILE A 1 177 ? 2.745 10.894 -0.735 1.00 90.00 177 ILE A O 1
ATOM 1472 N N . GLU A 1 178 ? 1.939 12.408 0.713 1.00 89.62 178 GLU A N 1
ATOM 1473 C CA . GLU A 1 178 ? 2.256 13.595 -0.094 1.00 89.62 178 GLU A CA 1
ATOM 1474 C C . GLU A 1 178 ? 3.760 13.710 -0.353 1.00 89.62 178 GLU A C 1
ATOM 1476 O O . GLU A 1 178 ? 4.166 13.818 -1.505 1.00 89.62 178 GLU A O 1
ATOM 1481 N N . ALA A 1 179 ? 4.594 13.517 0.671 1.00 85.38 179 ALA A N 1
ATOM 1482 C CA . ALA A 1 179 ? 6.048 13.533 0.523 1.00 85.38 179 ALA A CA 1
ATOM 1483 C C . ALA A 1 179 ? 6.568 12.466 -0.460 1.00 85.38 179 ALA A C 1
ATOM 1485 O O . ALA A 1 179 ? 7.551 12.688 -1.164 1.00 85.38 179 ALA A O 1
ATOM 1486 N N . ILE A 1 180 ? 5.912 11.301 -0.538 1.00 82.25 180 ILE A N 1
ATOM 1487 C CA . ILE A 1 180 ? 6.257 10.267 -1.528 1.00 82.25 180 ILE A CA 1
ATOM 1488 C C . ILE A 1 180 ? 5.911 10.721 -2.945 1.00 82.25 180 ILE A C 1
ATOM 1490 O O . ILE A 1 180 ? 6.637 10.387 -3.878 1.00 82.25 180 ILE A O 1
ATOM 1494 N N . LEU A 1 181 ? 4.800 11.440 -3.105 1.00 80.50 181 LEU A N 1
ATOM 1495 C CA . LEU A 1 181 ? 4.349 11.955 -4.396 1.00 80.50 181 LEU A CA 1
ATOM 1496 C C . LEU A 1 181 ? 5.193 13.143 -4.869 1.00 80.50 181 LEU A C 1
ATOM 1498 O O . LEU A 1 181 ? 5.398 13.285 -6.067 1.00 80.50 181 LEU A O 1
ATOM 1502 N N . GLU A 1 182 ? 5.686 13.966 -3.944 1.00 76.12 182 GLU A N 1
ATOM 1503 C CA . GLU A 1 182 ? 6.560 15.108 -4.235 1.00 76.12 182 GLU A CA 1
ATOM 1504 C C . GLU A 1 182 ? 8.011 14.682 -4.497 1.00 76.12 182 GLU A C 1
ATOM 1506 O O . GLU A 1 182 ? 8.660 15.195 -5.404 1.00 76.12 182 GLU A O 1
ATOM 1511 N N . GLY A 1 183 ? 8.537 13.742 -3.703 1.00 63.81 183 GLY A N 1
ATOM 1512 C CA . GLY A 1 183 ? 9.956 13.376 -3.712 1.00 63.81 183 GLY A CA 1
ATOM 1513 C C . GLY A 1 183 ? 10.369 12.362 -4.779 1.00 63.81 183 GLY A C 1
ATOM 1514 O O . GLY A 1 183 ? 11.556 12.060 -4.903 1.00 63.81 183 GLY A O 1
ATOM 1515 N N . GLN A 1 184 ? 9.427 11.788 -5.525 1.00 53.12 184 GLN A N 1
ATOM 1516 C CA . GLN A 1 184 ? 9.734 10.829 -6.578 1.00 53.12 184 GLN A CA 1
ATOM 1517 C C . GLN A 1 184 ? 8.754 10.992 -7.745 1.00 53.12 184 GLN A C 1
ATOM 1519 O O . GLN A 1 184 ? 7.543 10.879 -7.557 1.00 53.12 184 GLN A O 1
ATOM 1524 N N . GLU A 1 185 ? 9.275 11.099 -8.972 1.00 49.03 185 GLU A N 1
ATOM 1525 C CA . GLU A 1 185 ? 8.547 10.689 -10.180 1.00 49.03 185 GLU A CA 1
ATOM 1526 C C . GLU A 1 185 ? 8.330 9.163 -10.141 1.00 49.03 185 GLU A C 1
ATOM 1528 O O . GLU A 1 185 ? 8.856 8.395 -10.950 1.00 49.03 185 GLU A O 1
ATOM 1533 N N . ILE A 1 186 ? 7.582 8.661 -9.152 1.00 52.38 186 ILE A N 1
ATOM 1534 C CA . ILE A 1 186 ? 7.094 7.288 -9.189 1.00 52.38 186 ILE A CA 1
ATOM 1535 C C . ILE A 1 186 ? 6.033 7.302 -10.269 1.00 52.38 186 ILE A C 1
ATOM 1537 O O . ILE A 1 186 ? 4.868 7.618 -10.026 1.00 52.38 186 ILE A O 1
ATOM 1541 N N . ASN A 1 187 ? 6.450 6.951 -11.477 1.00 53.72 187 ASN A N 1
ATOM 1542 C CA . ASN A 1 187 ? 5.550 6.683 -12.578 1.00 53.72 187 ASN A CA 1
ATOM 1543 C C . ASN A 1 187 ? 4.733 5.424 -12.249 1.00 53.72 187 ASN A C 1
ATOM 1545 O O . ASN A 1 187 ? 5.018 4.311 -12.690 1.00 53.72 187 ASN A O 1
ATOM 1549 N N . LEU A 1 188 ? 3.691 5.610 -11.435 1.00 58.09 188 LEU A N 1
ATOM 1550 C CA . LEU A 1 188 ? 2.634 4.650 -11.125 1.00 58.09 188 LEU A CA 1
ATOM 1551 C C . LEU A 1 188 ? 1.659 4.554 -12.310 1.00 58.09 188 LEU A C 1
ATOM 1553 O O . LEU A 1 188 ? 0.446 4.533 -12.134 1.00 58.09 188 LEU A O 1
ATOM 1557 N N . TYR A 1 189 ? 2.171 4.522 -13.539 1.00 49.00 189 TYR A N 1
ATOM 1558 C CA . TYR A 1 189 ? 1.351 4.426 -14.739 1.00 49.00 189 TYR A CA 1
ATOM 1559 C C . TYR A 1 189 ? 1.368 2.999 -15.271 1.00 49.00 189 TYR A C 1
ATOM 1561 O O . TYR A 1 189 ? 2.148 2.636 -16.147 1.00 49.00 189 TYR A O 1
ATOM 1569 N N . ARG A 1 190 ? 0.448 2.178 -14.748 1.00 50.81 190 ARG A N 1
ATOM 1570 C CA . ARG A 1 190 ? -0.230 1.157 -15.560 1.00 50.81 190 ARG A CA 1
ATOM 1571 C C . ARG A 1 190 ? -1.501 0.652 -14.886 1.00 50.81 190 ARG A C 1
ATOM 1573 O O . ARG A 1 190 ? -1.455 -0.019 -13.855 1.00 50.81 190 ARG A O 1
ATOM 1580 N N . LYS A 1 191 ? -2.639 0.867 -15.550 1.00 46.50 191 LYS A N 1
ATOM 1581 C CA . LYS A 1 191 ? -3.885 0.140 -15.289 1.00 46.50 191 LYS A CA 1
ATOM 1582 C C . LYS A 1 191 ? -3.685 -1.299 -15.772 1.00 46.50 191 LYS A C 1
ATOM 1584 O O . LYS A 1 191 ? -3.875 -1.617 -16.943 1.00 46.50 191 LYS A O 1
ATOM 1589 N N . ASN A 1 192 ? -3.190 -2.172 -14.899 1.00 52.38 192 ASN A N 1
ATOM 1590 C CA . ASN A 1 192 ? -2.987 -3.573 -15.247 1.00 52.38 192 ASN A CA 1
ATOM 1591 C C . ASN A 1 192 ? -4.370 -4.241 -15.323 1.00 52.38 192 ASN A C 1
ATOM 1593 O O . ASN A 1 192 ? -4.956 -4.547 -14.287 1.00 52.38 192 ASN A O 1
ATOM 1597 N N . SER A 1 193 ? -4.902 -4.451 -16.534 1.00 50.66 193 SER A N 1
ATOM 1598 C CA . SER A 1 193 ? -6.260 -4.988 -16.773 1.00 50.66 193 SER A CA 1
ATOM 1599 C C . SER A 1 193 ? -6.535 -6.299 -16.007 1.00 50.66 193 SER A C 1
ATOM 1601 O O . SER A 1 193 ? -7.657 -6.566 -15.591 1.00 50.66 193 SER A O 1
ATOM 1603 N N . LYS A 1 194 ? -5.484 -7.067 -15.685 1.00 57.38 194 LYS A N 1
ATOM 1604 C CA . LYS A 1 194 ? -5.568 -8.301 -14.883 1.00 57.38 194 LYS A CA 1
ATOM 1605 C C . LYS A 1 194 ? -5.914 -8.098 -13.403 1.00 57.38 194 LYS A C 1
ATOM 1607 O O . LYS A 1 194 ? -6.375 -9.041 -12.767 1.00 57.38 194 LYS A O 1
ATOM 1612 N N . ASN A 1 195 ? -5.682 -6.912 -12.843 1.00 64.06 195 ASN A N 1
ATOM 1613 C CA . ASN A 1 195 ? -6.064 -6.602 -11.464 1.00 64.06 195 ASN A CA 1
ATOM 1614 C C . ASN A 1 195 ? -7.532 -6.158 -11.359 1.00 64.06 195 ASN A C 1
ATOM 1616 O O . ASN A 1 195 ? -8.083 -6.231 -10.266 1.00 64.06 195 ASN A O 1
ATOM 1620 N N . ASP A 1 196 ? -8.161 -5.729 -12.463 1.00 65.50 196 ASP A N 1
ATOM 1621 C CA . ASP A 1 196 ? -9.477 -5.068 -12.461 1.00 65.50 196 ASP A CA 1
ATOM 1622 C C . ASP A 1 196 ? -10.558 -5.930 -11.792 1.00 65.50 196 ASP A C 1
ATOM 1624 O O . ASP A 1 196 ? -11.276 -5.457 -10.917 1.00 65.50 196 ASP A O 1
ATOM 1628 N N . TYR A 1 197 ? -10.593 -7.230 -12.103 1.00 67.69 197 TYR A N 1
ATOM 1629 C CA . TYR A 1 197 ? -11.513 -8.181 -11.470 1.00 67.69 197 TYR A CA 1
ATOM 1630 C C . TYR A 1 197 ? -11.319 -8.279 -9.947 1.00 67.69 197 TYR A C 1
ATOM 1632 O O . TYR A 1 197 ? -12.279 -8.242 -9.182 1.00 67.69 197 TYR A O 1
ATOM 1640 N N . LEU A 1 198 ? -10.071 -8.405 -9.486 1.00 65.38 198 LEU A N 1
ATOM 1641 C CA . LEU A 1 198 ? -9.771 -8.557 -8.059 1.00 65.38 198 LEU A CA 1
ATOM 1642 C C . LEU A 1 198 ? -10.001 -7.261 -7.280 1.00 65.38 198 LEU A C 1
ATOM 1644 O O . LEU A 1 198 ? -10.384 -7.319 -6.117 1.00 65.38 198 LEU A O 1
ATOM 1648 N N . LEU A 1 199 ? -9.770 -6.112 -7.909 1.00 73.94 199 LEU A N 1
ATOM 1649 C CA . LEU A 1 199 ? -10.020 -4.803 -7.316 1.00 73.94 199 LEU A CA 1
ATOM 1650 C C . LEU A 1 199 ? -11.517 -4.516 -7.208 1.00 73.94 199 LEU A C 1
ATOM 1652 O O . LEU A 1 199 ? -11.959 -4.121 -6.135 1.00 73.94 199 LEU A O 1
ATOM 1656 N N . LYS A 1 200 ? -12.304 -4.824 -8.246 1.00 73.94 200 LYS A N 1
ATOM 1657 C CA . LYS A 1 200 ? -13.773 -4.770 -8.175 1.00 73.94 200 LYS A CA 1
ATOM 1658 C C . LYS A 1 200 ? -14.316 -5.670 -7.078 1.00 73.94 200 LYS A C 1
ATOM 1660 O O . LYS A 1 200 ? -15.072 -5.213 -6.237 1.00 73.94 200 LYS A O 1
ATOM 1665 N N . LYS A 1 201 ? -13.828 -6.909 -6.989 1.00 71.62 201 LYS A N 1
ATOM 1666 C CA . LYS A 1 201 ? -14.220 -7.833 -5.916 1.00 71.62 201 LYS A CA 1
ATOM 1667 C C . LYS A 1 201 ? -13.872 -7.310 -4.518 1.00 71.62 201 LYS A C 1
ATOM 1669 O O . LYS A 1 201 ? -14.554 -7.616 -3.548 1.00 71.62 201 LYS A O 1
ATOM 1674 N N . ILE A 1 202 ? -12.783 -6.555 -4.394 1.00 73.00 202 ILE A N 1
ATOM 1675 C CA . ILE A 1 202 ? -12.403 -5.889 -3.147 1.00 73.00 202 ILE A CA 1
ATOM 1676 C C . ILE A 1 202 ? -13.367 -4.736 -2.816 1.00 73.00 202 ILE A C 1
ATOM 1678 O O . ILE A 1 202 ? -13.708 -4.583 -1.645 1.00 73.00 202 ILE A O 1
ATOM 1682 N N . GLU A 1 203 ? -13.786 -3.947 -3.811 1.00 74.50 203 GLU A N 1
ATOM 1683 C CA . GLU A 1 203 ? -14.782 -2.873 -3.656 1.00 74.50 203 GLU A CA 1
ATOM 1684 C C . GLU A 1 203 ? -16.177 -3.449 -3.318 1.00 74.50 203 GLU A C 1
ATOM 1686 O O . GLU A 1 203 ? -16.785 -3.025 -2.342 1.00 74.50 203 GLU A O 1
ATOM 1691 N N . GLU A 1 204 ? -16.632 -4.496 -4.014 1.00 77.12 204 GLU A N 1
ATOM 1692 C CA . GLU A 1 204 ? -17.914 -5.185 -3.763 1.00 77.12 204 GLU A CA 1
ATOM 1693 C C . GLU A 1 204 ? -18.010 -5.750 -2.335 1.00 77.12 204 GLU A C 1
ATOM 1695 O O . GLU A 1 204 ? -19.023 -5.594 -1.655 1.00 77.12 204 GLU A O 1
ATOM 1700 N N . VAL A 1 205 ? -16.938 -6.386 -1.841 1.00 73.19 205 VAL A N 1
ATOM 1701 C CA . VAL A 1 205 ? -16.896 -6.921 -0.467 1.00 73.19 205 VAL A CA 1
ATOM 1702 C C . VAL A 1 205 ? -16.995 -5.804 0.574 1.00 73.19 205 VAL A C 1
ATOM 1704 O O . VAL A 1 205 ? -17.589 -6.006 1.633 1.00 73.19 205 VAL A O 1
ATOM 1707 N N . GLU A 1 206 ? -16.422 -4.633 0.296 1.00 70.31 206 GLU A N 1
ATOM 1708 C CA . GLU A 1 206 ? -16.545 -3.470 1.174 1.00 70.31 206 GLU A CA 1
ATOM 1709 C C . GLU A 1 206 ? -17.980 -2.939 1.202 1.00 70.31 206 GLU A C 1
ATOM 1711 O O . GLU A 1 206 ? -18.511 -2.704 2.287 1.00 70.31 206 GLU A O 1
ATOM 1716 N N . GLU A 1 207 ? -18.620 -2.790 0.042 1.00 75.25 207 GLU A N 1
ATOM 1717 C CA . GLU A 1 207 ? -20.020 -2.362 -0.039 1.00 75.25 207 GLU A CA 1
ATOM 1718 C C . GLU A 1 207 ? -20.946 -3.324 0.715 1.00 75.25 207 GLU A C 1
ATOM 1720 O O . GLU A 1 207 ? -21.822 -2.890 1.467 1.00 75.25 207 GLU A O 1
ATOM 1725 N N . ASP A 1 208 ? -20.701 -4.630 0.606 1.00 74.56 208 ASP A N 1
ATOM 1726 C CA . ASP A 1 208 ? -21.443 -5.646 1.345 1.00 74.56 208 ASP A CA 1
ATOM 1727 C C . ASP A 1 208 ? -21.219 -5.586 2.864 1.00 74.56 208 ASP A C 1
ATOM 1729 O O . ASP A 1 208 ? -22.177 -5.752 3.627 1.00 74.56 208 ASP A O 1
ATOM 1733 N N . GLU A 1 209 ? -19.988 -5.358 3.334 1.00 71.69 209 GLU A N 1
ATOM 1734 C CA . GLU A 1 209 ? -19.710 -5.179 4.768 1.00 71.69 209 GLU A CA 1
ATOM 1735 C C . GLU A 1 209 ? -20.369 -3.906 5.314 1.00 71.69 209 GLU A C 1
ATOM 1737 O O . GLU A 1 209 ? -21.002 -3.955 6.373 1.00 71.69 209 GLU A O 1
ATOM 1742 N N . ILE A 1 210 ? -20.295 -2.793 4.577 1.00 72.94 210 ILE A N 1
ATOM 1743 C CA . ILE A 1 210 ? -20.958 -1.531 4.938 1.00 72.94 210 ILE A CA 1
ATOM 1744 C C . ILE A 1 210 ? -22.474 -1.737 5.016 1.00 72.94 210 ILE A C 1
ATOM 1746 O O . ILE A 1 210 ? -23.099 -1.359 6.009 1.00 72.94 210 ILE A O 1
ATOM 1750 N N . ARG A 1 211 ? -23.062 -2.400 4.014 1.00 78.94 211 ARG A N 1
ATOM 1751 C CA . ARG A 1 211 ? -24.498 -2.699 3.963 1.00 78.94 211 ARG A CA 1
ATOM 1752 C C . ARG A 1 211 ? -24.941 -3.580 5.130 1.00 78.94 211 ARG A C 1
ATOM 1754 O O . ARG A 1 211 ? -25.976 -3.313 5.739 1.00 78.94 211 ARG A O 1
ATOM 1761 N N . LYS A 1 212 ? -24.166 -4.615 5.476 1.00 77.62 212 LYS A N 1
ATOM 1762 C CA . LYS A 1 212 ? -24.440 -5.471 6.646 1.00 77.62 212 LYS A CA 1
ATOM 1763 C C . LYS A 1 212 ? -24.372 -4.684 7.951 1.00 77.62 212 LYS A C 1
ATOM 1765 O O . LYS A 1 212 ? -25.253 -4.852 8.789 1.00 77.62 212 LYS A O 1
ATOM 1770 N N . GLY A 1 213 ? -23.372 -3.815 8.104 1.00 77.00 213 GLY A N 1
ATOM 1771 C CA . GLY A 1 213 ? -23.249 -2.929 9.261 1.00 77.00 213 GLY A CA 1
ATOM 1772 C C . GLY A 1 213 ? -24.459 -2.006 9.408 1.00 77.00 213 GLY A C 1
ATOM 1773 O O . GLY A 1 213 ? -25.076 -1.969 10.468 1.00 77.00 213 GLY A O 1
ATOM 1774 N N . GLN A 1 214 ? -24.867 -1.335 8.328 1.00 82.25 214 GLN A N 1
ATOM 1775 C CA . GLN A 1 214 ? -26.060 -0.480 8.318 1.00 82.25 214 GLN A CA 1
ATOM 1776 C C . GLN A 1 214 ? -27.335 -1.257 8.652 1.00 82.25 214 GLN A C 1
ATOM 1778 O O . GLN A 1 214 ? -28.147 -0.793 9.450 1.00 82.25 214 GLN A O 1
ATOM 1783 N N . LYS A 1 215 ? -27.499 -2.459 8.087 1.00 85.31 215 LYS A N 1
ATOM 1784 C CA . LYS A 1 215 ? -28.640 -3.321 8.399 1.00 85.31 215 LYS A CA 1
ATOM 1785 C C . LYS A 1 215 ? -28.670 -3.703 9.880 1.00 85.31 215 LYS A C 1
ATOM 1787 O O . LYS A 1 215 ? -29.718 -3.597 10.497 1.00 85.31 215 LYS A O 1
ATOM 1792 N N . ALA A 1 216 ? -27.530 -4.067 10.466 1.00 84.50 216 ALA A N 1
ATOM 1793 C CA . ALA A 1 216 ? -27.450 -4.403 11.887 1.00 84.50 216 ALA A CA 1
ATOM 1794 C C . ALA A 1 216 ? -27.826 -3.219 12.798 1.00 84.50 216 ALA A C 1
ATOM 1796 O O . ALA A 1 216 ? -28.508 -3.412 13.801 1.00 84.50 216 ALA A O 1
ATOM 1797 N N . VAL A 1 217 ? -27.421 -1.995 12.441 1.00 85.44 217 VAL A N 1
ATOM 1798 C CA . VAL A 1 217 ? -27.773 -0.770 13.183 1.00 85.44 217 VAL A CA 1
ATOM 1799 C C . VAL A 1 217 ? -29.272 -0.461 13.074 1.00 85.44 217 VAL A C 1
ATOM 1801 O O . VAL A 1 217 ? -29.889 -0.087 14.072 1.00 85.44 217 VAL A O 1
ATOM 1804 N N . ASN A 1 218 ? -29.872 -0.663 11.896 1.00 86.19 218 ASN A N 1
ATOM 1805 C CA . ASN A 1 218 ? -31.321 -0.546 11.707 1.00 86.19 218 ASN A CA 1
ATOM 1806 C C . ASN A 1 218 ? -32.086 -1.600 12.526 1.00 86.19 218 ASN A C 1
ATOM 1808 O O . ASN A 1 218 ? -32.973 -1.241 13.293 1.00 86.19 218 ASN A O 1
ATOM 1812 N N . ASP A 1 219 ? -31.681 -2.872 12.458 1.00 88.81 219 ASP A N 1
ATOM 1813 C CA . ASP A 1 219 ? -32.307 -3.956 13.228 1.00 88.81 219 ASP A CA 1
ATOM 1814 C C . ASP A 1 219 ? -32.234 -3.691 14.747 1.00 88.81 219 ASP A C 1
ATOM 1816 O O . ASP A 1 219 ? -33.169 -3.999 15.487 1.00 88.81 219 ASP A O 1
ATOM 1820 N N . LEU A 1 220 ? -31.127 -3.113 15.230 1.00 86.50 220 LEU A N 1
ATOM 1821 C CA . LEU A 1 220 ? -30.960 -2.702 16.629 1.00 86.50 220 LEU A CA 1
ATOM 1822 C C . LEU A 1 220 ? -31.917 -1.576 17.019 1.00 86.50 220 LEU A C 1
ATOM 1824 O O . LEU A 1 220 ? -32.522 -1.648 18.086 1.00 86.50 220 LEU A O 1
ATOM 1828 N N . LYS A 1 221 ? -32.064 -0.554 16.168 1.00 89.50 221 LYS A N 1
ATOM 1829 C CA . LYS A 1 221 ? -33.016 0.539 16.388 1.00 89.50 221 LYS A CA 1
ATOM 1830 C C . LYS A 1 221 ? -34.432 -0.008 16.557 1.00 89.50 221 LYS A C 1
ATOM 1832 O O . LYS A 1 221 ? -35.106 0.380 17.507 1.00 89.50 221 LYS A O 1
ATOM 1837 N N . ASP A 1 222 ? -34.845 -0.913 15.676 1.00 90.12 222 ASP A N 1
ATOM 1838 C CA . ASP A 1 222 ? -36.197 -1.469 15.685 1.00 90.12 222 ASP A CA 1
ATOM 1839 C C . ASP A 1 222 ? -36.424 -2.360 16.916 1.00 90.12 222 ASP A C 1
ATOM 1841 O O . ASP A 1 222 ? -37.423 -2.211 17.616 1.00 90.12 222 ASP A O 1
ATOM 1845 N N . LYS A 1 223 ? -35.460 -3.228 17.257 1.00 91.06 223 LYS A N 1
ATOM 1846 C CA . LYS A 1 223 ? -35.552 -4.108 18.438 1.00 91.06 223 LYS A CA 1
ATOM 1847 C C . LYS A 1 223 ? -35.523 -3.361 19.768 1.00 91.06 223 LYS A C 1
ATOM 1849 O O . LYS A 1 223 ? -36.180 -3.784 20.713 1.00 91.06 223 LYS A O 1
ATOM 1854 N N . LEU A 1 224 ? -34.746 -2.284 19.856 1.00 88.50 224 LEU A N 1
ATOM 1855 C CA . LEU A 1 224 ? -34.628 -1.451 21.058 1.00 88.50 224 LEU A CA 1
ATOM 1856 C C . LEU A 1 224 ? -35.615 -0.275 21.057 1.00 88.50 224 LEU A C 1
ATOM 1858 O O . LEU A 1 224 ? -35.585 0.553 21.965 1.00 88.50 224 LEU A O 1
ATOM 1862 N N . ASN A 1 225 ? -36.480 -0.199 20.041 1.00 89.12 225 ASN A N 1
ATOM 1863 C CA . ASN A 1 225 ? -37.498 0.829 19.857 1.00 89.12 225 ASN A CA 1
ATOM 1864 C C . ASN A 1 225 ? -36.944 2.267 19.966 1.00 89.12 225 ASN A C 1
ATOM 1866 O O . ASN A 1 225 ? -37.532 3.158 20.586 1.00 89.12 225 ASN A O 1
ATOM 1870 N N . LEU A 1 226 ? -35.761 2.491 19.390 1.00 87.50 226 LEU A N 1
ATOM 1871 C CA . LEU A 1 226 ? -35.051 3.764 19.473 1.00 87.50 226 LEU A CA 1
ATOM 1872 C C . LEU A 1 226 ? -35.615 4.768 18.458 1.00 87.50 226 LEU A C 1
ATOM 1874 O O . LEU A 1 226 ? -35.780 4.475 17.273 1.00 87.50 226 LEU A O 1
ATOM 1878 N N . LYS A 1 227 ? -35.829 6.018 18.891 1.00 86.75 227 LYS A N 1
ATOM 1879 C CA . LYS A 1 227 ? -36.275 7.110 17.999 1.00 86.75 227 LYS A CA 1
ATOM 1880 C C . LYS A 1 227 ? -35.260 7.443 16.899 1.00 86.75 227 LYS A C 1
ATOM 1882 O O . LYS A 1 227 ? -35.639 7.938 15.840 1.00 86.75 227 LYS A O 1
ATOM 1887 N N . LYS A 1 228 ? -33.973 7.193 17.143 1.00 88.19 228 LYS A N 1
ATOM 1888 C CA . LYS A 1 228 ? -32.858 7.462 16.224 1.00 88.19 228 LYS A CA 1
ATOM 1889 C C . LYS A 1 228 ? -31.947 6.242 16.140 1.00 88.19 228 LYS A C 1
ATOM 1891 O O . LYS A 1 228 ? -32.008 5.371 17.004 1.00 88.19 228 LYS A O 1
ATOM 1896 N N . LEU A 1 229 ? -31.125 6.180 15.093 1.00 84.81 229 LEU A N 1
ATOM 1897 C CA . LEU A 1 229 ? -30.140 5.111 14.956 1.00 84.81 229 LEU A CA 1
ATOM 1898 C C . LEU A 1 229 ? -29.146 5.161 16.125 1.00 84.81 229 LEU A C 1
ATOM 1900 O O . LEU A 1 229 ? -28.736 6.256 16.513 1.00 84.81 229 LEU A O 1
ATOM 1904 N N . PRO A 1 230 ? -28.769 4.009 16.699 1.00 80.44 230 PRO A N 1
ATOM 1905 C CA . PRO A 1 230 ? -27.765 3.972 17.750 1.00 80.44 230 PRO A CA 1
ATOM 1906 C C . PRO A 1 230 ? -26.394 4.353 17.176 1.00 80.44 230 PRO A C 1
ATOM 1908 O O . PRO A 1 230 ? -25.863 3.672 16.302 1.00 80.44 230 PRO A O 1
ATOM 1911 N N . GLU A 1 231 ? -25.824 5.449 17.677 1.00 78.50 231 GLU A N 1
ATOM 1912 C CA . GLU A 1 231 ? -24.517 5.975 17.245 1.00 78.50 231 GLU A CA 1
ATOM 1913 C C . GLU A 1 231 ? -23.360 5.514 18.146 1.00 78.50 231 GLU A C 1
ATOM 1915 O O . GLU A 1 231 ? -22.202 5.514 17.729 1.00 78.50 231 GLU A O 1
ATOM 1920 N N . ARG A 1 232 ? -23.663 5.090 19.380 1.00 74.06 232 ARG A N 1
ATOM 1921 C CA . ARG A 1 232 ? -22.693 4.617 20.373 1.00 74.06 232 ARG A CA 1
ATOM 1922 C C . ARG A 1 232 ? -23.248 3.392 21.087 1.00 74.06 232 ARG A C 1
ATOM 1924 O O . ARG A 1 232 ? -24.396 3.395 21.520 1.00 74.06 232 ARG A O 1
ATOM 1931 N N . ILE A 1 233 ? -22.417 2.362 21.213 1.00 71.50 233 ILE A N 1
ATOM 1932 C CA . ILE A 1 233 ? -22.713 1.158 21.988 1.00 71.50 233 ILE A CA 1
ATOM 1933 C C . ILE A 1 233 ? -21.619 1.034 23.042 1.00 71.50 233 ILE A C 1
ATOM 1935 O O . ILE A 1 233 ? -20.441 0.940 22.700 1.00 71.50 233 ILE A O 1
ATOM 1939 N N . GLU A 1 234 ? -22.012 1.047 24.311 1.00 60.38 234 GLU A N 1
ATOM 1940 C CA . GLU A 1 234 ? -21.123 0.793 25.441 1.00 60.38 234 GLU A CA 1
ATOM 1941 C C . GLU A 1 234 ? -21.498 -0.545 26.060 1.00 60.38 234 GLU A C 1
ATOM 1943 O O . GLU A 1 234 ? -22.661 -0.786 26.377 1.00 60.38 234 GLU A O 1
ATOM 1948 N N . ALA A 1 235 ? -20.515 -1.429 26.193 1.00 67.88 235 ALA A N 1
ATOM 1949 C CA . ALA A 1 235 ? -20.683 -2.697 26.878 1.00 67.88 235 ALA A CA 1
ATOM 1950 C C . ALA A 1 235 ? -19.983 -2.594 28.231 1.00 67.88 235 ALA A C 1
ATOM 1952 O O . ALA A 1 235 ? -18.775 -2.363 28.286 1.00 67.88 235 ALA A O 1
ATOM 1953 N N . PHE A 1 236 ? -20.748 -2.756 29.307 1.00 63.81 236 PHE A N 1
ATOM 1954 C CA . PHE A 1 236 ? -20.211 -2.866 30.656 1.00 63.81 236 PHE A CA 1
ATOM 1955 C C . PHE A 1 236 ? -20.166 -4.340 31.040 1.00 63.81 236 PHE A C 1
ATOM 1957 O O . PHE A 1 236 ? -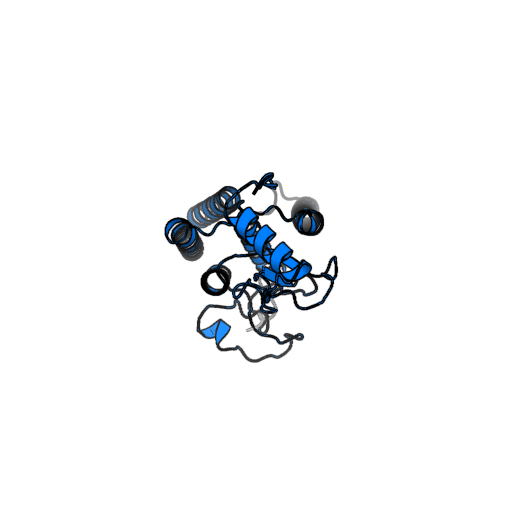21.174 -5.043 30.958 1.00 63.81 236 PHE A O 1
ATOM 1964 N N . ASP A 1 237 ? -18.982 -4.805 31.423 1.00 68.88 237 ASP A N 1
ATOM 1965 C CA . ASP A 1 237 ? -18.801 -6.143 31.965 1.00 68.88 237 ASP A CA 1
ATOM 1966 C C . ASP A 1 237 ? -19.325 -6.166 33.408 1.00 68.88 237 ASP A C 1
ATOM 1968 O O . ASP A 1 237 ? -18.768 -5.520 34.294 1.00 68.88 237 ASP A O 1
ATOM 1972 N N . ILE A 1 238 ? -20.430 -6.875 33.633 1.00 66.12 238 ILE A N 1
ATOM 1973 C CA . ILE A 1 238 ? -21.071 -7.011 34.950 1.00 66.12 238 ILE A CA 1
ATOM 1974 C C . ILE A 1 238 ? -20.533 -8.203 35.754 1.00 66.12 238 ILE A C 1
ATOM 1976 O O . ILE A 1 238 ? -21.073 -8.523 36.811 1.00 66.12 238 ILE A O 1
ATOM 1980 N N . SER A 1 239 ? -19.451 -8.847 35.306 1.00 65.31 239 SER A N 1
ATOM 1981 C CA . SER A 1 239 ? -18.907 -10.063 35.927 1.00 65.31 239 SER A CA 1
ATOM 1982 C C . SER A 1 239 ? -18.245 -9.866 37.304 1.00 65.31 239 SER A C 1
ATOM 1984 O O . SER A 1 239 ? -17.616 -10.801 37.786 1.00 65.31 239 SER A O 1
ATOM 1986 N N . ASN A 1 240 ? -18.341 -8.694 37.952 1.00 55.69 240 ASN A N 1
ATOM 1987 C CA . ASN A 1 240 ? -17.616 -8.432 39.206 1.00 55.69 240 ASN A CA 1
ATOM 1988 C C . ASN A 1 240 ? -18.288 -7.432 40.179 1.00 55.69 240 ASN A C 1
ATOM 1990 O O . ASN A 1 240 ? -17.596 -6.686 40.866 1.00 55.69 240 ASN A O 1
ATOM 1994 N N . ILE A 1 241 ? -19.627 -7.388 40.259 1.00 52.06 241 ILE A N 1
ATOM 1995 C CA . ILE A 1 241 ? -20.365 -6.458 41.156 1.00 52.06 241 ILE A CA 1
ATOM 1996 C C . ILE A 1 241 ? -20.759 -7.127 42.497 1.00 52.06 241 ILE A C 1
ATOM 1998 O O . ILE A 1 241 ? -21.765 -6.795 43.114 1.00 52.06 241 ILE A O 1
ATOM 2002 N N . GLN A 1 242 ? -19.970 -8.088 42.980 1.00 52.28 242 GLN A N 1
ATOM 2003 C CA . GLN A 1 242 ? -20.036 -8.547 44.373 1.00 52.28 242 GLN A CA 1
ATOM 2004 C C . GLN A 1 242 ? -18.663 -8.355 45.017 1.00 52.28 242 GLN A C 1
ATOM 2006 O O . GLN A 1 242 ? -17.776 -9.193 44.871 1.00 52.28 242 GLN A O 1
ATOM 2011 N N . GLY A 1 243 ? -18.505 -7.219 45.693 1.00 46.09 243 GLY A N 1
ATOM 2012 C CA . GLY A 1 243 ? -17.377 -6.860 46.545 1.00 46.09 243 GLY A CA 1
ATOM 2013 C C . GLY A 1 243 ? -17.844 -5.851 47.575 1.00 46.09 243 GLY A C 1
ATOM 2014 O O . GLY A 1 243 ? -18.428 -4.835 47.136 1.00 46.09 243 GLY A O 1
#

Foldseek 3Di:
DPDDDDDDDPDPVRVVLVVLVCCCVVVDPPDPPSVDPWAQWWFKWFPQDLAIATDIDTDDPDDDPAPGIDIFDSDPDPVVVVVVSQLLLQLLQGDPDPDPDLEPDDDDPSVVVRSHCSVSVVSDDSVSSLVSVLLVVCLLQVVVVVSLVVLVVQLVVCVVVVVNVSNVSSVVSSVSSVCSVVVDPPVSDDPPVSCPVVSVVSVVVVVVVVVVVVVVQVVCCVVVVPPDGDPDDDDDDPPDPPD

Radius of gyration: 23.14 Å; chains: 1; bounding box: 63×36×94 Å

Secondary structure (DSSP, 8-state):
---------SSHHHHHHHHHHHHHHH--TT--SS-SS-PPEEEEEETTSSS--EEEEE--S----TTTEEEE---S-HHHHHHHHHHHHHHH-------S--TTPPPPHHHHTTS---GGGTSS-HHHHHHHHHHHHHHHTT-HHHHHHHHHHHHHHHHHTT-HHHHHHHHHHHHHHHHHHHH---------HHHHHHHHHHHHHHHHHHHHHHHHHHHHHHHTT-SS----------TT---

Sequence (243 aa):
IENVEYIPTSSEIEALILESKMIKNNSPYYNTQSKDDKSYPYIKITLERDFPQILFYRKINRKIKEGKALYFGPFVDTNATRVVIKLLRQIFKIRGCRKKDLKNTKICLDYQIGLCSAPCANMINRTDYRRRIREICLFLEGKQKRLLNGLYREMKEASHNLNFEKAAKVRDRIKSIEAILEGQEINLYRKNSKNDYLLKKIEEVEEDEIRKGQKAVNDLKDKLNLKKLPERIEAFDISNIQG